Protein 4MJG (pdb70)

Radius of gyration: 24.74 Å; Cα contacts (8 Å, |Δi|>4): 693; chains: 2; bounding box: 40×74×62 Å

Solvent-accessible surface area: 18290 Å² total

CATH classification: 3.30.2030.30

B-factor: mean 80.91, std 21.86, range [44.03, 161.84]

Sequence (348 aa):
AEFVPFPERVSIEEYISRQLPEISSVAVPVAAETGGELTVGLPYVQVCGTGDTQGYRVVGYTTVAPSSFERLEKLVTENKPDWAVAVQVDKQIDRDATRGIQLIDNYGGLVEFKFSEDSIAVRSRSACLPTNKPLDDPGQFVLPSVEEAFPGHVTISDNTNPDLHPVPTLTTGAAEFVPFPERVSIEEYISRQLPEISSVAVPVAAETGGELTVGLPYVQVCGTGDTQGYRVVGYTTVAPSSFERLEKLVTENKPDWAVAVQVDKQIDRDATRGIQLIDNYGGLVEFKFSEDSIAVRSRSACLPTNKPLDDPGQFVLPSVEEAFPGHVTISDNTNPDLHPVPTLTTGA

Secondary structure (DSSP, 8-state):
--PPPGGGSPPHHHHHHHTHHHHHHTTHHHHHHHTS-EE----EEEEE--GGG-EEEEE---EEEE--HHHHHHHHHHT--TTEEEEEE-SS--TTS-EEEEEEETTS-EEEEEE-SSEEEEEEEPPPB--SSPSS-GGGS----HHHHS---EEEE--SSSSSS-EEEE-S--/--PPPGGGSPPHHHHHHHTHHHHHHTTHHHHHHHTS-EE----EEEEE--GGG-EEEEE---EEEE--HHHHHHHHHHT--TTEEEEEE-SS--TTS-EEEEEEETTS-EEEEEE-SSEEEEEEEPPPB--SSPSS-GGGS----HHHHS---EEEE--SSSSSS-EEEE-S--

InterPro domains:
  IPR032326 Protein of unknown function DUF4853 [PF16145] (41-172)

Nearest PDB structures (foldseek):
  4mjg-assembly2_B  TM=1.003E+00  e=2.369E-33  Schaalia dentiphila ATCC 17982
  3c6k-assembly2_D  TM=7.351E-01  e=3.012E+00  Homo sapiens
  5b0u-assembly2_B  TM=2.164E-01  e=1.585E-01  Oplophorus gracilirostris
  7sns-assembly2_B  TM=2.545E-01  e=2.920E-01  Oplophorus gracilirostris
  1bm5-assembly1_A  TM=2.947E-01  e=7.939E-01  Homo sapiens

Foldseek 3Di:
DQADDAVPDDAPQCCLQPVLLVLLQLCVVVQVVVVHWKFWPAKFKDWDDDDPSTAIKIKHIKIKHFAPPVVVCVSCVVVPDPQFPDKDWAPDQDPVQWTWIWGAGSNRWIWIWIHHNGITIIITMGHGHHDPDDGPCRVPHDHDDPCSSHVQDKDWDQDPPNDDDTTIIDDGHD/DQADDAVPDDAPQCCLQPVLLVLLQLCVVVQVVVVHWKFWPAKFKDWDDDDPSTAIKIKHIKIKHFAPPVVVCVSCVVVPDPQFPDWDWAPDQDPVQWTWIWGAGSNRWIWIWIHHNGITMIITMGHGHHDPDDGPCRPPHDHDDPCSSHVQDKDWDQDPPNDDDTTIIDDGHD

Structure (mmCIF, N/CA/C/O backbone):
data_4MJG
#
_entry.id   4MJG
#
_cell.length_a   97.080
_cell.length_b   97.080
_cell.length_c   105.044
_cell.angle_alpha   90.000
_cell.angle_beta   90.000
_cell.angle_gamma   120.000
#
_symmetry.space_group_name_H-M   'P 32 2 1'
#
loop_
_entity.id
_entity.type
_entity.pdbx_description
1 polymer 'hypothetical protein'
2 non-polymer 'SULFATE ION'
3 non-polymer GLYCEROL
4 non-polymer 'CHLORIDE ION'
5 water water
#
loop_
_atom_site.group_PDB
_atom_site.id
_atom_site.type_symbol
_atom_site.label_atom_id
_atom_site.label_alt_id
_atom_site.label_comp_id
_atom_site.label_asym_id
_atom_site.label_entity_id
_atom_site.label_seq_id
_atom_site.pdbx_PDB_ins_code
_atom_site.Cartn_x
_atom_site.Cartn_y
_atom_site.Cartn_z
_atom_site.occupancy
_atom_site.B_iso_or_equiv
_atom_site.auth_seq_id
_atom_site.auth_comp_id
_atom_site.auth_asym_id
_atom_site.auth_atom_id
_atom_site.pdbx_PDB_model_num
ATOM 1 N N . ALA A 1 7 ? -37.500 8.428 18.854 1.00 130.33 34 ALA A N 1
ATOM 2 C CA . ALA A 1 7 ? -37.474 7.061 18.244 1.00 145.27 34 ALA A CA 1
ATOM 3 C C . ALA A 1 7 ? -36.799 6.045 19.170 1.00 152.12 34 ALA A C 1
ATOM 4 O O . ALA A 1 7 ? -37.365 4.986 19.457 1.00 143.41 34 ALA A O 1
ATOM 6 N N . GLU A 1 8 ? -35.590 6.375 19.625 1.00 150.59 35 GLU A N 1
ATOM 7 C CA . GLU A 1 8 ? -34.852 5.550 20.590 1.00 137.33 35 GLU A CA 1
ATOM 8 C C . GLU A 1 8 ? -34.833 6.206 21.981 1.00 121.99 35 GLU A C 1
ATOM 9 O O . GLU A 1 8 ? -33.807 6.208 22.671 1.00 121.85 35 GLU A O 1
ATOM 15 N N . PHE A 1 9 ? -35.976 6.759 22.387 1.00 99.22 36 PHE A N 1
ATOM 16 C CA . PHE A 1 9 ? -36.135 7.278 23.742 1.00 89.37 36 PHE A CA 1
ATOM 17 C C . PHE A 1 9 ? -36.284 6.114 24.711 1.00 83.43 36 PHE A C 1
ATOM 18 O O . PHE A 1 9 ? -36.914 5.109 24.380 1.00 76.66 36 PHE A O 1
ATOM 26 N N . VAL A 1 10 ? -35.715 6.268 25.909 1.00 78.62 37 VAL A N 1
ATOM 27 C CA . VAL A 1 10 ? -35.851 5.279 26.982 1.00 72.69 37 VAL A CA 1
ATOM 28 C C . VAL A 1 10 ? -37.340 5.049 27.258 1.00 73.56 37 VAL A C 1
ATOM 29 O O . VAL A 1 10 ? -38.071 6.002 27.531 1.00 71.36 37 VAL A O 1
ATOM 33 N N . PRO A 1 11 ? -37.799 3.788 27.175 1.00 75.46 38 PRO A N 1
ATOM 34 C CA . PRO A 1 11 ? -39.229 3.533 27.353 1.00 75.93 38 PRO A CA 1
ATOM 35 C C . PRO A 1 11 ? -39.709 3.796 28.781 1.00 76.56 38 PRO A C 1
ATOM 36 O O . PRO A 1 11 ? -38.917 3.752 29.726 1.00 73.50 38 PRO A O 1
ATOM 40 N N . PHE A 1 12 ? -41.010 4.048 28.910 1.00 73.43 39 PHE A N 1
ATOM 41 C CA . PHE A 1 12 ? -41.630 4.512 30.153 1.00 67.13 39 PHE A CA 1
ATOM 42 C C . PHE A 1 12 ? -41.272 3.699 31.405 1.00 66.86 39 PHE A C 1
ATOM 43 O O . PHE A 1 12 ? -40.860 4.276 32.411 1.00 66.42 39 PHE A O 1
ATOM 51 N N . PRO A 1 13 ? -41.419 2.365 31.352 1.00 69.03 40 PRO A N 1
ATOM 52 C CA . PRO A 1 13 ? -41.172 1.571 32.563 1.00 72.41 40 PRO A CA 1
ATOM 53 C C . PRO A 1 13 ? -39.747 1.689 33.107 1.00 74.14 40 PRO A C 1
ATOM 54 O O . PRO A 1 13 ? -39.549 1.610 34.316 1.00 77.65 40 PRO A O 1
ATOM 58 N N . GLU A 1 14 ? -38.775 1.877 32.218 1.00 75.94 41 GLU A N 1
ATOM 59 C CA . GLU A 1 14 ? -37.363 1.893 32.597 1.00 76.00 41 GLU A CA 1
ATOM 60 C C . GLU A 1 14 ? -36.868 3.270 33.040 1.00 71.82 41 GLU A C 1
ATOM 61 O O . GLU A 1 14 ? -35.709 3.416 33.421 1.00 70.96 41 GLU A O 1
ATOM 67 N N . ARG A 1 15 ? -37.736 4.277 32.984 1.00 71.13 42 ARG A N 1
ATOM 68 C CA . ARG A 1 15 ? -37.381 5.621 33.439 1.00 71.38 42 ARG A CA 1
ATOM 69 C C . ARG A 1 15 ? -37.381 5.687 34.964 1.00 69.97 42 ARG A C 1
ATOM 70 O O . ARG A 1 15 ? -38.092 4.934 35.618 1.00 77.71 42 ARG A O 1
ATOM 78 N N . VAL A 1 16 ? -36.589 6.595 35.527 1.00 67.71 43 VAL A N 1
ATOM 79 C CA . VAL A 1 16 ? -36.595 6.815 36.976 1.00 65.95 43 VAL A CA 1
ATOM 80 C C . VAL A 1 16 ? -37.953 7.351 37.413 1.00 65.05 43 VAL A C 1
ATOM 81 O O . VAL A 1 16 ? -38.707 7.888 36.600 1.00 65.54 43 VAL A O 1
ATOM 85 N N . SER A 1 17 ? -38.257 7.214 38.698 1.00 63.80 44 SER A N 1
ATOM 86 C CA . SER A 1 17 ? -39.542 7.658 39.226 1.00 58.23 44 SER A CA 1
ATOM 87 C C . SER A 1 17 ? -39.609 9.179 39.264 1.00 55.57 44 SER A C 1
ATOM 88 O O . SER A 1 17 ? -38.583 9.858 39.332 1.00 58.40 44 SER A O 1
ATOM 91 N N . ILE A 1 18 ? -40.830 9.700 39.221 1.00 53.81 45 ILE A N 1
ATOM 92 C CA . ILE A 1 18 ? -41.077 11.137 39.337 1.00 55.64 45 ILE A CA 1
ATOM 93 C C . ILE A 1 18 ? -40.320 11.763 40.512 1.00 57.49 45 ILE A C 1
ATOM 94 O O . ILE A 1 18 ? -39.745 12.843 40.378 1.00 64.68 45 ILE A O 1
ATOM 99 N N . GLU A 1 19 ? -40.304 11.069 41.647 1.00 61.58 46 GLU A N 1
ATOM 100 C CA . GLU A 1 19 ? -39.650 11.573 42.853 1.00 64.70 46 GLU A CA 1
ATOM 101 C C . GLU A 1 19 ? -38.131 11.612 42.702 1.00 64.56 46 GLU A C 1
ATOM 102 O O . GLU A 1 19 ? -37.483 12.547 43.176 1.00 64.75 46 GLU A O 1
ATOM 108 N N . GLU A 1 20 ? -37.573 10.594 42.048 1.00 63.93 47 GLU A N 1
ATOM 109 C CA . GLU A 1 20 ? -36.138 10.541 41.769 1.00 67.84 47 GLU A CA 1
ATOM 110 C C . GLU A 1 20 ? -35.748 11.651 40.806 1.00 64.93 47 GLU A C 1
ATOM 111 O O . GLU A 1 20 ? -34.671 12.244 40.930 1.00 72.42 47 GLU A O 1
ATOM 117 N N . TYR A 1 21 ? -36.630 11.925 39.849 1.00 59.16 48 TYR A N 1
ATOM 118 C CA . TYR A 1 21 ? -36.384 12.948 38.840 1.00 64.50 48 TYR A CA 1
ATOM 119 C C . TYR A 1 21 ? -36.402 14.339 39.461 1.00 61.24 48 TYR A C 1
ATOM 120 O O . TYR A 1 21 ? -35.516 15.163 39.202 1.00 71.08 48 TYR A O 1
ATOM 129 N N . ILE A 1 22 ? -37.414 14.589 40.284 1.00 55.33 49 ILE A N 1
ATOM 130 C CA . ILE A 1 22 ? -37.516 15.847 41.019 1.00 58.46 49 ILE A CA 1
ATOM 131 C C . ILE A 1 22 ? -36.277 16.064 41.890 1.00 60.34 49 ILE A C 1
ATOM 132 O O . ILE A 1 22 ? -35.701 17.159 41.920 1.00 61.29 49 ILE A O 1
ATOM 137 N N . SER A 1 23 ? -35.867 15.004 42.577 1.00 59.90 50 SER A N 1
ATOM 138 C CA . SER A 1 23 ? -34.728 15.058 43.486 1.00 63.43 50 SER A CA 1
ATOM 139 C C . SER A 1 23 ? -33.380 15.281 42.783 1.00 66.47 50 SER A C 1
ATOM 140 O O . SER A 1 23 ? -32.567 16.085 43.248 1.00 62.24 50 SER A O 1
ATOM 143 N N . ARG A 1 24 ? -33.157 14.595 41.661 1.00 67.63 51 ARG A N 1
ATOM 144 C CA . ARG A 1 24 ? -31.813 14.500 41.068 1.00 68.48 51 ARG A CA 1
ATOM 145 C C . ARG A 1 24 ? -31.616 15.099 39.670 1.00 71.15 51 ARG A C 1
ATOM 146 O O . ARG A 1 24 ? -30.521 15.572 39.355 1.00 76.46 51 ARG A O 1
ATOM 154 N N . GLN A 1 25 ? -32.649 15.084 38.837 1.00 67.99 52 GLN A N 1
ATOM 155 C CA . GLN A 1 25 ? -32.528 15.628 37.484 1.00 69.17 52 GLN A CA 1
ATOM 156 C C . GLN A 1 25 ? -32.905 17.101 37.430 1.00 68.38 52 GLN A C 1
ATOM 157 O O . GLN A 1 25 ? -32.236 17.893 36.760 1.00 68.48 52 GLN A O 1
ATOM 163 N N . LEU A 1 26 ? -33.970 17.467 38.137 1.00 65.80 53 LEU A N 1
ATOM 164 C CA . LEU A 1 26 ? -34.532 18.816 38.036 1.00 60.05 53 LEU A CA 1
ATOM 165 C C . LEU A 1 26 ? -33.498 19.921 38.301 1.00 59.14 53 LEU A C 1
ATOM 166 O O . LEU A 1 26 ? -33.443 20.902 37.556 1.00 66.32 53 LEU A O 1
ATOM 171 N N . PRO A 1 27 ? -32.660 19.760 39.338 1.00 58.37 54 PRO A N 1
ATOM 172 C CA . PRO A 1 27 ? -31.628 20.777 39.569 1.00 62.81 54 PRO A CA 1
ATOM 173 C C . PRO A 1 27 ? -30.573 20.870 38.451 1.00 68.42 54 PRO A C 1
ATOM 174 O O . PRO A 1 27 ? -30.082 21.967 38.153 1.00 75.62 54 PRO A O 1
ATOM 178 N N . GLU A 1 28 ? -30.241 19.737 37.836 1.00 68.48 55 GLU A N 1
ATOM 179 C CA . GLU A 1 28 ? -29.349 19.724 36.668 1.00 74.82 55 GLU A CA 1
ATOM 180 C C . GLU A 1 28 ? -29.974 20.467 35.488 1.00 74.84 55 GLU A C 1
ATOM 181 O O . GLU A 1 28 ? -29.344 21.335 34.878 1.00 70.11 55 GLU A O 1
ATOM 187 N N . ILE A 1 29 ? -31.219 20.110 35.182 1.00 73.24 56 ILE A N 1
ATOM 188 C CA . ILE A 1 29 ? -32.002 20.754 34.130 1.00 69.12 56 ILE A CA 1
ATOM 189 C C . ILE A 1 29 ? -32.066 22.269 34.307 1.00 75.70 56 ILE A C 1
ATOM 190 O O . ILE A 1 29 ? -31.861 23.025 33.355 1.00 81.29 56 ILE A O 1
ATOM 195 N N . SER A 1 30 ? -32.362 22.706 35.526 1.00 80.21 57 SER A N 1
ATOM 196 C CA . SER A 1 30 ? -32.489 24.131 35.830 1.00 80.37 57 SER A CA 1
ATOM 197 C C . SER A 1 30 ? -31.181 24.906 35.587 1.00 78.68 57 SER A C 1
ATOM 198 O O . SER A 1 30 ? -31.208 26.098 35.274 1.00 86.51 57 SER A O 1
ATOM 201 N N . SER A 1 31 ? -30.045 24.224 35.714 1.00 73.96 58 SER A N 1
ATOM 202 C CA . SER A 1 31 ? -28.734 24.861 35.542 1.00 83.38 58 SER A CA 1
ATOM 203 C C . SER A 1 31 ? -28.500 25.471 34.149 1.00 90.02 58 SER A C 1
ATOM 204 O O . SER A 1 31 ? -27.736 26.431 34.015 1.00 104.06 58 SER A O 1
ATOM 207 N N . VAL A 1 32 ? -29.154 24.931 33.121 1.00 84.61 59 VAL A N 1
ATOM 208 C CA . VAL A 1 32 ? -28.897 25.376 31.737 1.00 81.83 59 VAL A CA 1
ATOM 209 C C . VAL A 1 32 ? -29.396 26.793 31.428 1.00 71.62 59 VAL A C 1
ATOM 210 O O . VAL A 1 32 ? -29.031 27.369 30.400 1.00 69.12 59 VAL A O 1
ATOM 214 N N . ALA A 1 33 ? -30.239 27.342 32.299 1.00 64.30 60 ALA A N 1
ATOM 215 C CA . ALA A 1 33 ? -30.662 28.737 32.181 1.00 62.24 60 ALA A CA 1
ATOM 216 C C . ALA A 1 33 ? -29.525 29.693 32.515 1.00 62.48 60 ALA A C 1
ATOM 217 O O . ALA A 1 33 ? -29.442 30.784 31.949 1.00 64.31 60 ALA A O 1
ATOM 219 N N . VAL A 1 34 ? -28.649 29.274 33.425 1.00 62.71 61 VAL A N 1
ATOM 220 C CA . VAL A 1 34 ? -27.619 30.160 33.976 1.00 68.75 61 VAL A CA 1
ATOM 221 C C . VAL A 1 34 ? -26.750 30.826 32.898 1.00 75.10 61 VAL A C 1
ATOM 222 O O . VAL A 1 34 ? -26.601 32.049 32.910 1.00 82.04 61 VAL A O 1
ATOM 226 N N . PRO A 1 35 ? -26.187 30.039 31.960 1.00 73.09 62 PRO A N 1
ATOM 227 C CA . PRO A 1 35 ? -25.404 30.670 30.895 1.00 73.57 62 PRO A CA 1
ATOM 228 C C . PRO A 1 35 ? -26.147 31.782 30.142 1.00 76.82 62 PRO A C 1
ATOM 229 O O . PRO A 1 35 ? -25.524 32.759 29.718 1.00 84.27 62 PRO A O 1
ATOM 233 N N . VAL A 1 36 ? -27.461 31.636 29.983 1.00 72.07 63 VAL A N 1
ATOM 234 C CA . VAL A 1 36 ? -28.268 32.632 29.269 1.00 71.45 63 VAL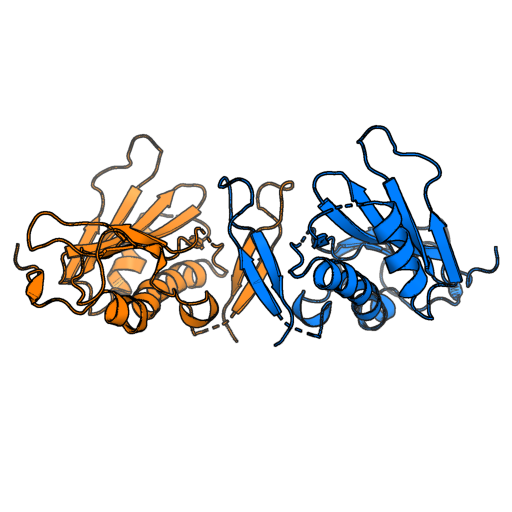 A CA 1
ATOM 235 C C . VAL A 1 36 ? -28.267 33.970 30.013 1.00 73.60 63 VAL A C 1
ATOM 236 O O . VAL A 1 36 ? -28.205 35.033 29.394 1.00 78.06 63 VAL A O 1
ATOM 240 N N . ALA A 1 37 ? -28.341 33.913 31.340 1.00 76.64 64 ALA A N 1
ATOM 241 C CA . ALA A 1 37 ? -28.237 35.115 32.169 1.00 81.08 64 ALA A CA 1
ATOM 242 C C . ALA A 1 37 ? -26.792 35.607 32.243 1.00 81.66 64 ALA A C 1
ATOM 243 O O . ALA A 1 37 ? -26.542 36.814 32.274 1.00 80.60 64 ALA A O 1
ATOM 245 N N . ALA A 1 38 ? -25.847 34.668 32.275 1.00 76.20 65 ALA A N 1
ATOM 246 C CA . ALA A 1 38 ? -24.424 35.007 32.318 1.00 82.65 65 ALA A CA 1
ATOM 247 C C . ALA A 1 38 ? -23.976 35.719 31.039 1.00 86.09 65 ALA A C 1
ATOM 248 O O . ALA A 1 38 ? -23.277 36.730 31.102 1.00 79.97 65 ALA A O 1
ATOM 250 N N . GLU A 1 39 ? -24.402 35.195 29.890 1.00 94.59 66 GLU A N 1
ATOM 251 C CA . GLU A 1 39 ? -24.061 35.764 28.581 1.00 100.02 66 GLU A CA 1
ATOM 252 C C . GLU A 1 39 ? -24.653 37.160 28.401 1.00 98.27 66 GLU A C 1
ATOM 253 O O . GLU A 1 39 ? -24.066 38.006 27.722 1.00 102.44 66 GLU A O 1
ATOM 259 N N . THR A 1 40 ? -25.817 37.390 29.000 1.00 96.36 67 THR A N 1
ATOM 260 C CA . THR A 1 40 ? -26.406 38.722 29.041 1.00 100.08 67 THR A CA 1
ATOM 261 C C . THR A 1 40 ? -25.528 39.677 29.829 1.00 107.99 67 THR A C 1
ATOM 262 O O . THR A 1 40 ? -25.373 40.842 29.457 1.00 126.35 67 THR A O 1
ATOM 266 N N . GLY A 1 41 ? -24.965 39.168 30.920 1.00 108.83 68 GLY A N 1
ATOM 267 C CA . GLY A 1 41 ? -24.260 39.986 31.892 1.00 110.10 68 GLY A CA 1
ATOM 268 C C . GLY A 1 41 ? -25.262 40.417 32.939 1.00 110.70 68 GLY A C 1
ATOM 269 O O . GLY A 1 41 ? -25.458 41.609 33.171 1.00 122.91 68 GLY A O 1
ATOM 270 N N . GLY A 1 42 ? -25.914 39.442 33.562 1.00 107.77 69 GLY A N 1
ATOM 271 C CA . GLY A 1 42 ? -26.944 39.746 34.538 1.00 105.60 69 GLY A CA 1
ATOM 272 C C . GLY A 1 42 ? -27.594 38.541 35.188 1.00 99.86 69 GLY A C 1
ATOM 273 O O . GLY A 1 42 ? -26.918 37.592 35.594 1.00 88.54 69 GLY A O 1
ATOM 274 N N . GLU A 1 43 ? -28.922 38.575 35.245 1.00 90.95 70 GLU A N 1
ATOM 275 C CA . GLU A 1 43 ? -29.680 37.774 36.193 1.00 81.86 70 GLU A CA 1
ATOM 276 C C . GLU A 1 43 ? -30.946 37.216 35.578 1.00 71.79 70 GLU A C 1
ATOM 277 O O . GLU A 1 43 ? -31.435 37.722 34.566 1.00 79.78 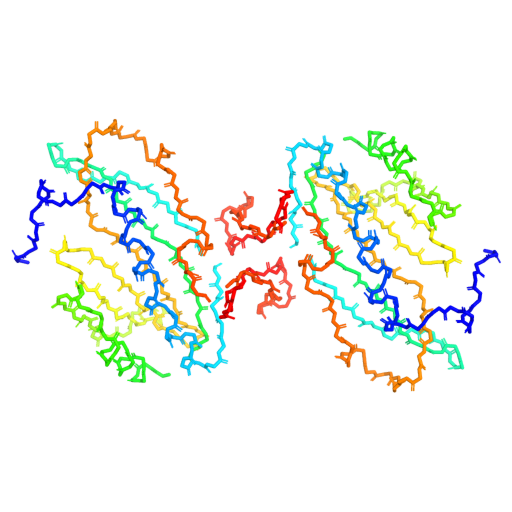70 GLU A O 1
ATOM 283 N N . LEU A 1 44 ? -31.475 36.172 36.205 1.00 65.87 71 LEU A N 1
ATOM 284 C CA . LEU A 1 44 ? -32.757 35.590 35.813 1.00 62.96 71 LEU A CA 1
ATOM 285 C C . LEU A 1 44 ? -33.879 36.102 36.711 1.00 62.45 71 LEU A C 1
ATOM 286 O O . LEU A 1 44 ? -33.690 36.273 37.912 1.00 75.93 71 LEU A O 1
ATOM 291 N N . THR A 1 45 ? -35.042 36.337 36.118 1.00 59.45 72 THR A N 1
ATOM 292 C CA . THR A 1 45 ? -36.267 36.636 36.858 1.00 59.87 72 THR A CA 1
ATOM 293 C C . THR A 1 45 ? -37.101 35.360 36.912 1.00 59.39 72 THR A C 1
ATOM 294 O O . THR A 1 45 ? -37.226 34.664 35.907 1.00 62.09 72 THR A O 1
ATOM 298 N N . VAL A 1 46 ? -37.669 35.041 38.070 1.00 58.81 73 VAL A N 1
ATOM 299 C CA . VAL A 1 46 ? -38.472 33.820 38.200 1.00 57.03 73 VAL A CA 1
ATOM 300 C C . VAL A 1 46 ? -39.913 34.118 37.790 1.00 61.62 73 VAL A C 1
ATOM 301 O O . VAL A 1 46 ? -40.666 34.761 38.530 1.00 64.45 73 VAL A O 1
ATOM 313 N N . GLY A 1 48 ? -42.252 31.735 36.724 1.00 53.66 75 GLY A N 1
ATOM 314 C CA . GLY A 1 48 ? -43.198 30.704 37.119 1.00 49.11 75 GLY A CA 1
ATOM 315 C C . GLY A 1 48 ? -42.572 29.700 38.064 1.00 56.87 75 GLY A C 1
ATOM 316 O O . GLY A 1 48 ? -41.352 29.478 38.051 1.00 57.11 75 GLY A O 1
ATOM 317 N N . LEU A 1 49 ? -43.419 29.094 38.889 1.00 56.03 76 LEU A N 1
ATOM 318 C CA . LEU A 1 49 ? -42.987 28.075 39.827 1.00 53.79 76 LEU A CA 1
ATOM 319 C C . LEU A 1 49 ? -43.256 26.701 39.233 1.00 51.83 76 LEU A C 1
ATOM 320 O O . LEU A 1 49 ? -44.162 26.550 38.414 1.00 50.59 76 LEU A O 1
ATOM 325 N N . PRO A 1 50 ? -42.478 25.689 39.653 1.00 50.16 77 PRO A N 1
ATOM 326 C CA . PRO A 1 50 ? -42.647 24.353 39.108 1.00 47.63 77 PRO A CA 1
ATOM 327 C C . PRO A 1 50 ? -43.896 23.688 39.652 1.00 52.15 77 PRO A C 1
ATOM 328 O O . PRO A 1 50 ? -44.383 24.047 40.728 1.00 52.60 77 PRO A O 1
ATOM 332 N N . TYR A 1 51 ? -44.398 22.715 38.907 1.00 51.94 78 TYR A N 1
ATOM 333 C CA . TYR A 1 51 ? -45.575 21.975 39.310 1.00 51.32 78 TYR A CA 1
ATOM 334 C C . TYR A 1 51 ? -45.581 20.621 38.618 1.00 48.09 78 TYR A C 1
ATOM 335 O O . TYR A 1 51 ? -44.878 20.408 37.627 1.00 51.00 78 TYR A O 1
ATOM 344 N N . VAL A 1 52 ? -46.371 19.707 39.161 1.00 49.08 79 VAL A N 1
ATOM 345 C CA . VAL A 1 52 ? -46.496 18.361 38.619 1.00 49.73 79 VAL A CA 1
ATOM 346 C C . VAL A 1 52 ? -47.881 18.230 38.008 1.00 53.09 79 VAL A C 1
ATOM 347 O O . VAL A 1 52 ? -48.833 18.853 38.485 1.00 57.53 79 VAL A O 1
ATOM 351 N N . GLN A 1 53 ? -47.997 17.437 36.947 1.00 54.17 80 GLN A N 1
ATOM 352 C CA . GLN A 1 53 ? -49.308 17.128 36.382 1.00 62.13 80 GLN A CA 1
ATOM 353 C C . GLN A 1 53 ? -49.373 15.690 35.889 1.00 60.17 80 GLN A C 1
ATOM 354 O O . GLN A 1 53 ? -48.351 15.077 35.595 1.00 63.34 80 GLN A O 1
ATOM 360 N N . VAL A 1 54 ? -50.592 15.169 35.807 1.00 64.09 81 VAL A N 1
ATOM 361 C CA . VAL A 1 54 ? -50.839 13.797 35.377 1.00 59.05 81 VAL A CA 1
ATOM 362 C C . VAL A 1 54 ? -50.460 13.662 33.907 1.00 53.69 81 VAL A C 1
ATOM 363 O O . VAL A 1 54 ? -50.490 14.639 33.161 1.00 53.39 81 VAL A O 1
ATOM 367 N N . CYS A 1 55 ? -50.078 12.455 33.504 1.00 53.48 82 CYS A N 1
ATOM 368 C CA . CYS A 1 55 ? -49.800 12.155 32.098 1.00 58.23 82 CYS A CA 1
ATOM 369 C C . CYS A 1 55 ? -49.963 10.668 31.823 1.00 55.26 82 CYS A C 1
ATOM 370 O O . CYS A 1 55 ? -50.198 9.874 32.738 1.00 44.61 82 CYS A O 1
ATOM 373 N N . GLY A 1 56 ? -49.843 10.307 30.550 1.00 53.72 83 GLY A N 1
ATOM 374 C CA . GLY A 1 56 ? -49.917 8.921 30.134 1.00 58.42 83 GLY A CA 1
ATOM 375 C C . GLY A 1 56 ? -51.336 8.403 30.148 1.00 61.94 83 GLY A C 1
ATOM 376 O O . GLY A 1 56 ? -52.261 9.074 30.617 1.00 59.00 83 GLY A O 1
ATOM 377 N N . THR A 1 57 ? -51.497 7.191 29.633 1.00 65.08 84 THR A N 1
ATOM 378 C CA . THR A 1 57 ? -52.802 6.557 29.536 1.00 65.22 84 THR A CA 1
ATOM 379 C C . THR A 1 57 ? -52.653 5.058 29.793 1.00 65.42 84 THR A C 1
ATOM 380 O O . THR A 1 57 ? -51.639 4.464 29.431 1.00 65.21 84 THR A O 1
ATOM 384 N N . GLY A 1 58 ? -53.655 4.459 30.431 1.00 70.88 85 GLY A N 1
ATOM 385 C CA . GLY A 1 58 ? -53.640 3.026 30.718 1.00 79.50 85 GLY A CA 1
ATOM 386 C C . GLY A 1 58 ? -52.580 2.660 31.741 1.00 85.35 85 GLY A C 1
ATOM 387 O O . GLY A 1 58 ? -52.469 3.303 32.788 1.00 89.23 85 GLY A O 1
ATOM 388 N N . ASP A 1 59 ? -51.797 1.627 31.438 1.00 86.63 86 ASP A N 1
ATOM 389 C CA . ASP A 1 59 ? -50.731 1.177 32.338 1.00 86.41 86 ASP A CA 1
ATOM 390 C C . ASP A 1 59 ? -49.439 1.997 32.199 1.00 81.96 86 ASP A C 1
ATOM 391 O O . ASP A 1 59 ? -48.467 1.739 32.908 1.00 87.02 86 ASP A O 1
ATOM 396 N N . THR A 1 60 ? -49.424 2.968 31.286 1.00 73.73 87 THR A N 1
ATOM 397 C CA . THR A 1 60 ? -48.315 3.920 31.185 1.00 72.65 87 THR A CA 1
ATOM 398 C C . THR A 1 60 ? -48.676 5.273 31.817 1.00 66.75 87 THR A C 1
ATOM 399 O O . THR A 1 60 ? -48.049 6.290 31.510 1.00 63.79 87 THR A O 1
ATOM 403 N N . GLN A 1 61 ? -49.682 5.281 32.693 1.00 62.89 88 GLN A N 1
ATOM 404 C CA . GLN A 1 61 ? -50.049 6.487 33.437 1.00 61.50 88 GLN A CA 1
ATOM 405 C C . GLN A 1 61 ? -48.964 6.831 34.436 1.00 60.64 88 GLN A C 1
ATOM 406 O O . GLN A 1 61 ? -48.348 5.940 35.027 1.00 61.89 88 GLN A O 1
ATOM 412 N N . GLY A 1 62 ? -48.748 8.126 34.642 1.00 57.38 89 GLY A N 1
ATOM 413 C CA . GLY A 1 62 ? -47.749 8.580 35.590 1.00 55.43 89 GLY A CA 1
ATOM 414 C C . GLY A 1 62 ? -47.820 10.069 35.847 1.00 56.86 89 GLY A C 1
ATOM 415 O O . GLY A 1 62 ? -48.905 10.651 35.900 1.00 64.12 89 GLY A O 1
ATOM 416 N N . TYR A 1 63 ? -46.654 10.678 36.026 1.00 53.08 90 TYR A N 1
ATOM 417 C CA . TYR A 1 63 ? -46.560 12.083 36.365 1.00 53.25 90 TYR A CA 1
ATOM 418 C C . TYR A 1 63 ? -45.453 12.768 35.577 1.00 56.27 90 TYR A C 1
ATOM 419 O O . TYR A 1 63 ? -44.425 12.164 35.256 1.00 58.33 90 TYR A O 1
ATOM 428 N N . ARG A 1 64 ? -45.684 14.044 35.295 1.00 52.22 91 ARG A N 1
ATOM 429 C CA . ARG A 1 64 ? -44.785 14.873 34.522 1.00 54.84 91 ARG A CA 1
ATOM 430 C C . ARG A 1 64 ? -44.415 16.067 35.386 1.00 51.87 91 ARG A C 1
ATOM 431 O O . ARG A 1 64 ? -45.235 16.536 36.168 1.00 48.13 91 ARG A O 1
ATOM 439 N N . VAL A 1 65 ? -43.198 16.573 35.241 1.00 51.89 92 VAL A N 1
ATOM 440 C CA . VAL A 1 65 ? -42.787 17.750 36.007 1.00 54.06 92 VAL A CA 1
ATOM 441 C C . VAL A 1 65 ? -42.391 18.918 35.096 1.00 57.35 92 VAL A C 1
ATOM 442 O O . VAL A 1 65 ? -41.440 18.833 34.306 1.00 50.21 92 VAL A O 1
ATOM 446 N N . VAL A 1 66 ? -43.165 19.997 35.206 1.00 54.90 93 VAL A N 1
ATOM 447 C CA . VAL A 1 66 ? -42.831 21.275 34.600 1.00 49.29 93 VAL A CA 1
ATOM 448 C C . VAL A 1 66 ? -41.974 22.019 35.615 1.00 49.30 93 VAL A C 1
ATOM 449 O O . VAL A 1 66 ? -42.385 22.194 36.763 1.00 57.03 93 VAL A O 1
ATOM 453 N N . GLY A 1 67 ? -40.791 22.455 35.203 1.00 46.14 94 GLY A N 1
ATOM 454 C CA . GLY A 1 67 ? -39.855 23.107 36.123 1.00 47.53 94 GLY A CA 1
ATOM 455 C C . GLY A 1 67 ? -40.109 24.592 36.284 1.00 48.93 94 GLY A C 1
ATOM 456 O O . GLY A 1 67 ? -41.137 25.115 35.843 1.00 47.22 94 GLY A O 1
ATOM 457 N N . TYR A 1 68 ? -39.165 25.274 36.928 1.00 50.10 95 TYR A N 1
ATOM 458 C CA . TYR A 1 68 ? -39.218 26.728 37.045 1.00 45.53 95 TYR A CA 1
ATOM 459 C C . TYR A 1 68 ? -39.186 27.335 35.666 1.00 47.84 95 TYR A C 1
ATOM 460 O O . TYR A 1 68 ? -38.593 26.773 34.743 1.00 59.73 95 TYR A O 1
ATOM 469 N N . THR A 1 69 ? -39.851 28.473 35.520 1.00 51.10 96 THR A N 1
ATOM 470 C CA . THR A 1 69 ? -39.746 29.260 34.309 1.00 49.73 96 THR A CA 1
ATOM 471 C C . THR A 1 69 ? -38.967 30.510 34.680 1.00 48.35 96 THR A C 1
ATOM 472 O O . THR A 1 69 ? -39.388 31.250 35.560 1.00 44.07 96 THR A O 1
ATOM 476 N N . THR A 1 70 ? -37.809 30.709 34.053 1.00 51.04 97 THR A N 1
ATOM 477 C CA . THR A 1 70 ? -36.985 31.885 34.326 1.00 53.52 97 THR A CA 1
ATOM 478 C C . THR A 1 70 ? -36.793 32.712 33.074 1.00 56.69 97 THR A C 1
ATOM 479 O O . THR A 1 70 ? -36.822 32.187 31.962 1.00 65.00 97 THR A O 1
ATOM 483 N N . VAL A 1 71 ? -36.587 34.012 33.271 1.00 60.64 98 VAL A N 1
ATOM 484 C CA . VAL A 1 71 ? -36.528 34.968 32.176 1.00 58.72 98 VAL A CA 1
ATOM 485 C C . VAL A 1 71 ? -35.253 35.799 32.252 1.00 61.65 98 VAL A C 1
ATOM 486 O O . VAL A 1 71 ? -34.971 36.419 33.275 1.00 72.22 98 VAL A O 1
ATOM 490 N N . ALA A 1 72 ? -34.495 35.802 31.158 1.00 61.30 99 ALA A N 1
ATOM 491 C CA . ALA A 1 72 ? -33.299 36.619 31.033 1.00 62.25 99 ALA A CA 1
ATOM 492 C C . ALA A 1 72 ? -33.573 37.729 30.033 1.00 62.89 99 ALA A C 1
ATOM 493 O O . ALA A 1 72 ? -34.524 37.639 29.266 1.00 69.12 99 ALA A O 1
ATOM 495 N N . PRO A 1 73 ? -32.741 38.781 30.028 1.00 71.88 100 PRO A N 1
ATOM 496 C CA . PRO A 1 73 ? -32.916 39.808 28.995 1.00 77.30 100 PRO A CA 1
ATOM 497 C C . PRO A 1 73 ? -32.632 39.264 27.592 1.00 76.82 100 PRO A C 1
ATOM 498 O O . PRO A 1 73 ? -32.006 38.206 27.453 1.00 70.76 100 PRO A O 1
ATOM 502 N N . SER A 1 74 ? -33.087 39.983 26.568 1.00 77.29 101 SER A N 1
ATOM 503 C CA . SER A 1 74 ? -33.088 39.452 25.203 1.00 77.94 101 SER A CA 1
ATOM 504 C C . SER A 1 74 ? -31.705 39.436 24.560 1.00 75.73 101 SER A C 1
ATOM 505 O O . SER A 1 74 ? -30.800 40.163 24.974 1.00 72.71 101 SER A O 1
ATOM 516 N N . SER A 1 76 ? -30.100 38.394 20.296 1.00 82.26 103 SER A N 1
ATOM 517 C CA . SER A 1 76 ? -30.503 38.011 18.943 1.00 84.78 103 SER A CA 1
ATOM 518 C C . SER A 1 76 ? -30.653 36.491 18.867 1.00 83.13 103 SER A C 1
ATOM 519 O O . SER A 1 76 ? -29.881 35.756 19.486 1.00 86.71 103 SER A O 1
ATOM 522 N N . PHE A 1 77 ? -31.650 36.026 18.119 1.00 76.47 104 PHE A N 1
ATOM 523 C CA . PHE A 1 77 ? -31.919 34.595 18.016 1.00 72.89 104 PHE A CA 1
ATOM 524 C C . PHE A 1 77 ? -30.697 33.817 17.529 1.00 72.83 104 PHE A C 1
ATOM 525 O O . PHE A 1 77 ? -30.392 32.744 18.039 1.00 73.16 104 PHE A O 1
ATOM 533 N N . GLU A 1 78 ? -30.004 34.372 16.542 1.00 77.20 105 GLU A N 1
ATOM 534 C CA . GLU A 1 78 ? -28.768 33.792 16.022 1.00 81.91 105 GLU A CA 1
ATOM 535 C C . GLU A 1 78 ? -27.721 33.555 17.126 1.00 80.54 105 GLU A C 1
ATOM 536 O O . GLU A 1 78 ? -27.040 32.520 17.142 1.00 86.91 105 GLU A O 1
ATOM 542 N N . ARG A 1 79 ? -27.615 34.508 18.052 1.00 79.58 106 ARG A N 1
ATOM 543 C CA . ARG A 1 79 ? -26.660 34.435 19.167 1.00 79.37 106 ARG A CA 1
ATOM 544 C C . ARG A 1 79 ? -27.102 33.427 20.234 1.00 76.15 106 ARG A C 1
ATOM 545 O O . ARG A 1 79 ? -26.264 32.840 20.926 1.00 77.34 106 ARG A O 1
ATOM 547 N N . LEU A 1 80 ? -28.415 33.250 20.375 1.00 68.30 107 LEU A N 1
ATOM 548 C CA . LEU A 1 80 ? -28.982 32.285 21.319 1.00 67.54 107 LEU A CA 1
ATOM 549 C C . LEU A 1 80 ? -28.747 30.857 20.847 1.00 74.38 107 LEU A C 1
ATOM 550 O O . LEU A 1 80 ? -28.362 29.994 21.641 1.00 79.30 107 LEU A O 1
ATOM 555 N N . GLU A 1 81 ? -28.991 30.615 19.559 1.00 79.55 108 GLU A N 1
ATOM 556 C CA . GLU A 1 81 ? -28.758 29.301 18.955 1.00 80.21 108 GLU A CA 1
ATOM 557 C C . GLU A 1 81 ? -27.291 28.910 19.068 1.00 82.00 108 GLU A C 1
ATOM 558 O O . GLU A 1 81 ? -26.968 27.765 19.386 1.00 82.54 108 GLU A O 1
ATOM 564 N N . LYS A 1 82 ? -26.410 29.872 18.813 1.00 84.64 109 LYS A N 1
ATOM 565 C CA . LYS A 1 82 ? -24.978 29.693 19.030 1.00 95.79 109 LYS A CA 1
ATOM 566 C C . LYS A 1 82 ? -24.712 29.255 20.474 1.00 93.98 109 LYS A C 1
ATOM 567 O O . LYS A 1 82 ? -24.028 28.256 20.713 1.00 87.95 109 LYS A O 1
ATOM 573 N N . LEU A 1 83 ? -25.266 30.006 21.425 1.00 87.31 110 LEU A N 1
ATOM 574 C CA . LEU A 1 83 ? -25.059 29.742 22.846 1.00 88.40 110 LEU A CA 1
ATOM 575 C C . LEU A 1 83 ? -25.582 28.371 23.244 1.00 87.13 110 LEU A C 1
ATOM 576 O O . LEU A 1 83 ? -24.856 27.578 23.838 1.00 93.83 110 LEU A O 1
ATOM 581 N N . VAL A 1 84 ? -26.841 28.098 22.918 1.00 81.40 111 VAL A N 1
ATOM 582 C CA . VAL A 1 84 ? -27.480 26.846 23.320 1.00 75.46 111 VAL A CA 1
ATOM 583 C C . VAL A 1 84 ? -26.730 25.643 22.753 1.00 80.22 111 VAL A C 1
ATOM 584 O O . VAL A 1 84 ? -26.537 24.645 23.451 1.00 79.58 111 VAL A O 1
ATOM 588 N N . THR A 1 85 ? -26.300 25.750 21.498 1.00 84.99 112 THR A N 1
ATOM 589 C CA . THR A 1 85 ? -25.597 24.658 20.827 1.00 94.75 112 THR A CA 1
ATOM 590 C C . THR A 1 85 ? -24.197 24.452 21.412 1.00 98.22 112 THR A C 1
ATOM 591 O O . THR A 1 85 ? -23.812 23.330 21.743 1.00 99.37 112 THR A O 1
ATOM 595 N N . GLU A 1 86 ? -23.448 25.541 21.545 1.00 98.07 113 GLU A N 1
ATOM 596 C CA . GLU A 1 86 ? -22.080 25.491 22.050 1.00 98.96 113 GLU A CA 1
ATOM 597 C C . GLU A 1 86 ? -21.997 25.118 23.531 1.00 93.33 113 GLU A C 1
ATOM 598 O O . GLU A 1 86 ? -20.976 24.607 23.992 1.00 93.31 113 GLU A O 1
ATOM 604 N N . ASN A 1 87 ? -23.068 25.387 24.270 1.00 88.13 114 ASN A N 1
ATOM 605 C CA . ASN A 1 87 ? -23.123 25.097 25.699 1.00 91.65 114 ASN A CA 1
ATOM 606 C C . ASN A 1 87 ? -24.016 23.882 25.991 1.00 89.92 114 ASN A C 1
ATOM 607 O O . ASN A 1 87 ? -24.566 23.743 27.086 1.00 82.14 114 ASN A O 1
ATOM 612 N N . LYS A 1 88 ? -24.141 22.997 25.006 1.00 96.31 115 LYS A N 1
ATOM 613 C CA . LYS A 1 88 ? -25.043 21.848 25.095 1.00 94.71 115 LYS A CA 1
ATOM 614 C C . LYS A 1 88 ? -24.574 20.845 26.154 1.00 88.49 115 LYS A C 1
ATOM 615 O O . LYS A 1 88 ? -23.414 20.447 26.139 1.00 85.79 115 LYS A O 1
ATOM 621 N N . PRO A 1 89 ? -25.473 20.432 27.071 1.00 87.90 116 PRO A N 1
ATOM 622 C CA . PRO A 1 89 ? -25.130 19.457 28.112 1.00 89.62 116 PRO A CA 1
ATOM 623 C C . PRO A 1 89 ? -25.147 18.017 27.609 1.00 88.12 116 PRO A C 1
ATOM 624 O O . PRO A 1 89 ? -25.796 17.720 26.604 1.00 83.27 116 PRO A O 1
ATOM 628 N N . ASP A 1 90 ? -24.452 17.136 28.327 1.00 92.90 117 ASP A N 1
ATOM 629 C CA . ASP A 1 90 ? -24.285 15.736 27.918 1.00 95.06 117 ASP A CA 1
ATOM 630 C C . ASP A 1 90 ? -25.597 14.966 27.829 1.00 88.77 117 ASP A C 1
ATOM 631 O O . ASP A 1 90 ? -25.768 14.139 26.935 1.00 88.85 117 ASP A O 1
ATOM 636 N N . TRP A 1 91 ? -26.520 15.239 28.748 1.00 85.05 118 TRP A N 1
ATOM 637 C CA . TRP A 1 91 ? -27.816 14.545 28.764 1.00 83.93 118 TRP A CA 1
ATOM 638 C C . TRP A 1 91 ? -28.722 14.867 27.563 1.00 82.34 118 TRP A C 1
ATOM 639 O O . TRP A 1 91 ? -29.747 14.194 27.368 1.00 80.43 118 TRP A O 1
ATOM 650 N N . ALA A 1 92 ? -28.356 15.886 26.777 1.00 74.49 119 ALA A N 1
ATOM 651 C CA . ALA A 1 92 ? -29.159 16.327 25.633 1.00 74.47 119 ALA A CA 1
ATOM 652 C C . ALA A 1 92 ? -28.823 15.544 24.369 1.00 75.30 119 ALA A C 1
ATOM 653 O O . ALA A 1 92 ? -27.765 15.748 23.775 1.00 74.28 119 ALA A O 1
ATOM 655 N N . VAL A 1 93 ? -29.732 14.662 23.955 1.00 77.08 120 VAL A N 1
ATOM 656 C CA . VAL 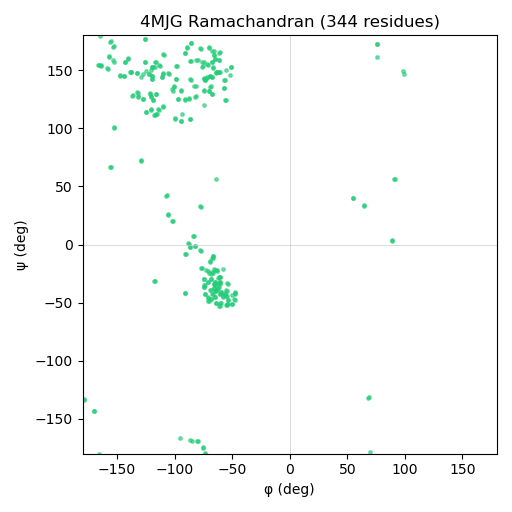A 1 93 ? -29.516 13.835 22.758 1.00 79.42 120 VAL A CA 1
ATOM 657 C C . VAL A 1 93 ? -29.717 14.604 21.442 1.00 76.63 120 VAL A C 1
ATOM 658 O O . VAL A 1 93 ? -29.239 14.166 20.399 1.00 81.77 120 VAL A O 1
ATOM 662 N N . ALA A 1 94 ? -30.432 15.731 21.485 1.00 71.48 121 ALA A N 1
ATOM 663 C CA . ALA A 1 94 ? -30.709 16.518 20.274 1.00 68.26 121 ALA A CA 1
ATOM 664 C C . ALA A 1 94 ? -31.061 17.974 20.582 1.00 65.32 121 ALA A C 1
ATOM 665 O O . ALA A 1 94 ? -31.587 18.281 21.650 1.00 60.23 121 ALA A O 1
ATOM 667 N N . VAL A 1 95 ? -30.765 18.858 19.630 1.00 67.52 122 VAL A N 1
ATOM 668 C CA . VAL A 1 95 ? -31.107 20.275 19.725 1.00 70.04 122 VAL A CA 1
ATOM 669 C C . VAL A 1 95 ? -32.051 20.616 18.579 1.00 74.13 122 VAL A C 1
ATOM 670 O O . VAL A 1 95 ? -31.648 20.613 17.413 1.00 79.94 122 VAL A O 1
ATOM 674 N N . GLN A 1 96 ? -33.304 20.913 18.910 1.00 73.80 123 GLN A N 1
ATOM 675 C CA . GLN A 1 96 ? -34.303 21.261 17.901 1.00 75.57 123 GLN A CA 1
ATOM 676 C C . GLN A 1 96 ? -34.536 22.766 17.868 1.00 69.19 123 GLN A C 1
ATOM 677 O O . GLN A 1 96 ? -34.686 23.399 18.910 1.00 65.20 123 GLN A O 1
ATOM 683 N N . VAL A 1 97 ? -34.559 23.324 16.661 1.00 68.44 124 VAL A N 1
ATOM 684 C CA . VAL A 1 97 ? -34.725 24.758 16.453 1.00 67.93 124 VAL A CA 1
ATOM 685 C C . VAL A 1 97 ? -36.005 24.992 15.647 1.00 69.19 124 VAL A C 1
ATOM 686 O O . VAL A 1 97 ? -36.165 24.436 14.559 1.00 67.54 124 VAL A O 1
ATOM 690 N N . ASP A 1 98 ? -36.916 25.802 16.187 1.00 67.35 125 ASP A N 1
ATOM 691 C CA . ASP A 1 98 ? -38.176 26.104 15.506 1.00 69.79 125 ASP A CA 1
ATOM 692 C C . ASP A 1 98 ? -37.905 26.699 14.137 1.00 74.06 125 ASP A C 1
ATOM 693 O O . ASP A 1 98 ? -37.057 27.582 13.991 1.00 72.59 125 ASP A O 1
ATOM 698 N N . LYS A 1 99 ? -38.638 26.209 13.144 1.00 78.81 126 LYS A N 1
ATOM 699 C CA . LYS A 1 99 ? -38.446 26.624 11.758 1.00 86.37 126 LYS A CA 1
ATOM 700 C C . LYS A 1 99 ? -38.969 28.039 11.503 1.00 79.42 126 LYS A C 1
ATOM 701 O O . LYS A 1 99 ? -38.512 28.700 10.576 1.00 83.73 126 LYS A O 1
ATOM 707 N N . GLN A 1 100 ? -39.880 28.521 12.348 1.00 75.84 127 GLN A N 1
ATOM 708 C CA . GLN A 1 100 ? -40.470 29.850 12.166 1.00 78.15 127 GLN A CA 1
ATOM 709 C C . GLN A 1 100 ? -40.927 30.458 13.491 1.00 73.32 127 GLN A C 1
ATOM 710 O O . GLN A 1 100 ? -41.156 29.736 14.455 1.00 66.92 127 GLN A O 1
ATOM 716 N N . ILE A 1 101 ? -41.034 31.787 13.534 1.00 78.61 128 ILE A N 1
ATOM 717 C CA . ILE A 1 101 ? -41.616 32.485 14.686 1.00 74.43 128 ILE A CA 1
ATOM 718 C C . ILE A 1 101 ? -43.131 32.290 14.653 1.00 77.53 128 ILE A C 1
ATOM 719 O O . ILE A 1 101 ? -43.755 32.480 13.608 1.00 86.36 128 ILE A O 1
ATOM 724 N N . ASP A 1 102 ? -43.722 31.924 15.790 1.00 78.94 129 ASP A N 1
ATOM 725 C CA . ASP A 1 102 ? -45.168 31.655 15.860 1.00 83.42 129 ASP A CA 1
ATOM 726 C C . ASP A 1 102 ? -45.990 32.955 15.966 1.00 82.91 129 ASP A C 1
ATOM 727 O O . ASP A 1 102 ? -45.450 34.050 15.780 1.00 76.75 129 ASP A O 1
ATOM 732 N N . ARG A 1 103 ? -47.287 32.831 16.255 1.00 83.69 130 ARG A N 1
ATOM 733 C CA . ARG A 1 103 ? -48.205 33.985 16.253 1.00 87.30 130 ARG A CA 1
ATOM 734 C C . ARG A 1 103 ? -47.802 35.053 17.270 1.00 79.02 130 ARG A C 1
ATOM 735 O O . ARG A 1 103 ? -47.987 36.245 17.031 1.00 66.33 130 ARG A O 1
ATOM 743 N N . ASP A 1 104 ? -47.245 34.607 18.397 1.00 81.61 131 ASP A N 1
ATOM 744 C CA . ASP A 1 104 ? -46.949 35.477 19.546 1.00 80.70 131 ASP A CA 1
ATOM 745 C C . ASP A 1 104 ? -45.624 36.233 19.435 1.00 72.51 131 ASP A C 1
ATOM 746 O O . ASP A 1 104 ? -45.202 36.870 20.400 1.00 73.26 131 ASP A O 1
ATOM 751 N N . ALA A 1 105 ? -44.969 36.150 18.278 1.00 63.85 132 ALA A N 1
ATOM 752 C CA . ALA A 1 105 ? -43.625 36.695 18.089 1.00 59.83 132 ALA A CA 1
ATOM 753 C C . ALA A 1 105 ? -42.580 35.986 18.965 1.00 56.88 132 ALA A C 1
ATOM 754 O O . ALA A 1 105 ? -41.617 36.606 19.417 1.00 55.85 132 ALA A O 1
ATOM 756 N N . THR A 1 106 ? -42.765 34.686 19.187 1.00 52.82 133 THR A N 1
ATOM 757 C CA . THR A 1 106 ? -41.800 33.893 19.948 1.00 59.24 133 THR A CA 1
ATOM 758 C C . THR A 1 106 ? -41.245 32.763 19.093 1.00 56.26 133 THR A C 1
ATOM 759 O O . THR A 1 106 ? -41.960 32.201 18.264 1.00 57.20 133 THR A O 1
ATOM 763 N N . ARG A 1 107 ? -39.967 32.443 19.291 1.00 55.92 134 ARG A N 1
ATOM 764 C CA . ARG A 1 107 ? -39.315 31.346 18.570 1.00 57.36 134 ARG A CA 1
ATOM 765 C C . ARG A 1 107 ? -38.555 30.492 19.548 1.00 57.22 134 ARG A C 1
ATOM 766 O O . ARG A 1 107 ? -37.785 31.012 20.358 1.00 62.39 134 ARG A O 1
ATOM 774 N N . GLY A 1 108 ? -38.756 29.183 19.456 1.00 54.68 135 GLY A N 1
ATOM 775 C CA . GLY A 1 108 ? -38.227 28.261 20.446 1.00 58.63 135 GLY A CA 1
ATOM 776 C C . GLY A 1 108 ? -37.026 27.454 19.993 1.00 61.81 135 GLY A C 1
ATOM 777 O O . GLY A 1 108 ? -36.891 27.124 18.813 1.00 63.71 135 GLY A O 1
ATOM 778 N N . ILE A 1 109 ? -36.145 27.156 20.945 1.00 57.84 136 ILE A N 1
ATOM 779 C CA . ILE A 1 109 ? -35.123 26.131 20.776 1.00 57.66 136 ILE A CA 1
ATOM 780 C C . ILE A 1 109 ? -35.352 25.107 21.881 1.00 61.41 136 ILE A C 1
ATOM 781 O O . ILE A 1 109 ? -35.494 25.471 23.053 1.00 55.52 136 ILE A O 1
ATOM 786 N N . GLN A 1 110 ? -35.395 23.834 21.501 1.00 59.72 137 GLN A N 1
ATOM 787 C CA . GLN A 1 110 ? -35.656 22.763 22.441 1.00 57.65 137 GLN A CA 1
ATOM 788 C C . GLN A 1 110 ? -34.411 21.917 22.638 1.00 60.80 137 GLN A C 1
ATOM 789 O O . GLN A 1 110 ? -33.652 21.682 21.695 1.00 70.93 137 GLN A O 1
ATOM 795 N N . LEU A 1 111 ? -34.230 21.448 23.867 1.00 57.86 138 LEU A N 1
ATOM 796 C CA . LEU A 1 111 ? -33.154 20.537 24.224 1.00 59.42 138 LEU A CA 1
ATOM 797 C C . LEU A 1 111 ? -33.811 19.230 24.651 1.00 62.81 138 LEU A C 1
ATOM 798 O O . LEU A 1 111 ? -34.512 19.195 25.665 1.00 74.38 138 LEU A O 1
ATOM 803 N N . ILE A 1 112 ? -33.626 18.174 23.860 1.00 59.97 139 ILE A N 1
ATOM 804 C CA . ILE A 1 112 ? -34.336 16.911 24.079 1.00 62.56 139 ILE A CA 1
ATOM 805 C C . ILE A 1 112 ? -33.467 15.929 24.856 1.00 62.12 139 ILE A C 1
ATOM 806 O O . ILE A 1 112 ? -32.347 15.632 24.444 1.00 68.46 139 ILE A O 1
ATOM 811 N N . ASP A 1 113 ? -33.990 15.423 25.972 1.00 60.35 140 ASP A N 1
ATOM 812 C CA . ASP A 1 113 ? -33.275 14.422 26.777 1.00 61.14 140 ASP A CA 1
ATOM 813 C C . ASP A 1 113 ? -33.606 13.006 26.308 1.00 60.66 140 ASP A C 1
ATOM 814 O O . ASP A 1 113 ? -34.521 12.798 25.504 1.00 57.68 140 ASP A O 1
ATOM 819 N N . ASN A 1 114 ? -32.858 12.037 26.824 1.00 65.34 141 ASN A N 1
ATOM 820 C CA . ASN A 1 114 ? -32.994 10.634 26.402 1.00 74.89 141 ASN A CA 1
ATOM 821 C C . ASN A 1 114 ? -34.329 9.982 26.786 1.00 69.51 141 ASN A C 1
ATOM 822 O O . ASN A 1 114 ? -34.630 8.878 26.331 1.00 63.90 141 ASN A O 1
ATOM 827 N N . TYR A 1 115 ? -35.122 10.668 27.611 1.00 66.12 142 TYR A N 1
ATOM 828 C CA . TYR A 1 115 ? -36.474 10.220 27.969 1.00 62.88 142 TYR A CA 1
ATOM 829 C C . TYR A 1 115 ? -37.539 10.761 27.013 1.00 61.00 142 TYR A C 1
ATOM 830 O O . TYR A 1 115 ? -38.700 10.364 27.086 1.00 61.86 142 TYR A O 1
ATOM 839 N N . GLY A 1 116 ? -37.151 11.664 26.118 1.00 62.33 143 GLY A N 1
ATOM 840 C CA . GLY A 1 116 ? -38.119 12.368 25.273 1.00 59.74 143 GLY A CA 1
ATOM 841 C C . GLY A 1 116 ? -38.627 13.634 25.946 1.00 59.15 143 GLY A C 1
ATOM 842 O O . GLY A 1 116 ? -39.492 14.334 25.407 1.00 55.45 143 GLY A O 1
ATOM 843 N N . GLY A 1 117 ? -38.077 13.925 27.126 1.00 57.94 144 GLY A N 1
ATOM 844 C CA . GLY A 1 117 ? -38.358 15.152 27.843 1.00 57.22 144 GLY A CA 1
ATOM 845 C C . GLY A 1 117 ? -37.675 16.332 27.198 1.00 60.62 144 GLY A C 1
ATOM 846 O O . GLY A 1 117 ? -36.956 16.182 26.213 1.00 66.77 144 GLY A O 1
ATOM 847 N N . LEU A 1 118 ? -37.871 17.505 27.786 1.00 71.98 145 LEU A N 1
ATOM 848 C CA . LEU A 1 118 ? -37.708 18.754 27.065 1.00 77.68 145 LEU A CA 1
ATOM 849 C C . LEU A 1 118 ? -37.203 19.903 27.942 1.00 73.77 145 LEU A C 1
ATOM 850 O O . LEU A 1 118 ? -37.537 20.003 29.122 1.00 76.30 145 LEU A O 1
ATOM 855 N N . VAL A 1 119 ? -36.394 20.766 27.344 1.00 68.53 146 VAL A N 1
ATOM 856 C CA . VAL A 1 119 ? -36.074 22.069 27.916 1.00 60.85 146 VAL A CA 1
ATOM 857 C C . VAL A 1 119 ? -36.147 23.081 26.786 1.00 56.08 146 VAL A C 1
ATOM 858 O O . VAL A 1 119 ? -35.539 22.875 25.744 1.00 54.58 146 VAL A O 1
ATOM 862 N N . GLU A 1 120 ? -36.898 24.162 26.988 1.00 56.96 147 GLU A N 1
ATOM 863 C CA . GLU A 1 120 ? -37.175 25.112 25.914 1.00 55.91 147 GLU A CA 1
ATOM 864 C C . GLU A 1 120 ? -36.699 26.527 26.219 1.00 53.67 147 GLU A C 1
ATOM 865 O O . GLU A 1 120 ? -37.042 27.106 27.250 1.00 52.29 147 GLU A O 1
ATOM 871 N N . PHE A 1 121 ? -35.917 27.078 25.300 1.00 55.02 148 PHE A N 1
ATOM 872 C CA . PHE A 1 121 ? -35.514 28.474 25.345 1.00 50.80 148 PHE A CA 1
ATOM 873 C C . PHE A 1 121 ? -36.418 29.229 24.383 1.00 53.54 148 PHE A C 1
ATOM 874 O O . PHE A 1 121 ? -36.299 29.054 23.168 1.00 54.37 148 PHE A O 1
ATOM 882 N N . LYS A 1 122 ? -37.335 30.037 24.916 1.00 51.36 149 LYS A N 1
ATOM 883 C CA . LYS A 1 122 ? -38.245 30.825 24.081 1.00 58.00 149 LYS A CA 1
ATOM 884 C C . LYS A 1 122 ? -37.721 32.238 23.833 1.00 61.00 149 LYS A C 1
ATOM 885 O O . LYS A 1 122 ? -37.752 33.094 24.718 1.00 59.91 149 LYS A O 1
ATOM 891 N N . PHE A 1 123 ? -37.252 32.481 22.614 1.00 59.79 150 PHE A N 1
ATOM 892 C CA . PHE A 1 123 ? -36.840 33.819 22.213 1.00 62.17 150 PHE A CA 1
ATOM 893 C C . PHE A 1 123 ? -38.047 34.720 21.996 1.00 63.06 150 PHE A C 1
ATOM 894 O O . PHE A 1 123 ? -39.080 34.282 21.489 1.00 65.78 150 PHE A O 1
ATOM 902 N N . SER A 1 124 ? -37.902 35.977 22.400 1.00 66.11 151 SER A N 1
ATOM 903 C CA . SER A 1 124 ? -38.795 37.051 21.978 1.00 66.84 151 SER A CA 1
ATOM 904 C C . SER A 1 124 ? -37.998 38.350 22.045 1.00 72.45 151 SER A C 1
ATOM 905 O O . SER A 1 124 ? -36.886 38.373 22.573 1.00 70.32 151 SER A O 1
ATOM 908 N N . GLU A 1 125 ? -38.561 39.427 21.513 1.00 79.82 152 GLU A N 1
ATOM 909 C CA . GLU A 1 125 ? -37.853 40.704 21.478 1.00 85.39 152 GLU A CA 1
ATOM 910 C C . GLU A 1 125 ? -37.630 41.264 22.889 1.00 85.00 152 GLU A C 1
ATOM 911 O O . GLU A 1 125 ? -36.601 41.889 23.159 1.00 79.02 152 GLU A O 1
ATOM 917 N N . ASP A 1 126 ? -38.583 41.015 23.787 1.00 91.14 153 ASP A N 1
ATOM 918 C CA . ASP A 1 126 ? -38.493 41.478 25.175 1.00 90.53 153 ASP A CA 1
ATOM 919 C C . ASP A 1 126 ? -37.484 40.692 26.012 1.00 79.77 153 ASP A C 1
ATOM 920 O O . ASP A 1 126 ? -36.730 41.278 26.790 1.00 74.26 153 ASP A O 1
ATOM 925 N N . SER A 1 127 ? -37.478 39.370 25.860 1.00 74.95 154 SER A N 1
ATOM 926 C CA . SER A 1 127 ? -36.727 38.509 26.770 1.00 68.66 154 SER A CA 1
ATOM 927 C C . SER A 1 127 ? -36.549 37.085 26.248 1.00 64.98 154 SER A C 1
ATOM 928 O O . SER A 1 127 ? -37.010 36.752 25.152 1.00 60.79 154 SER A O 1
ATOM 931 N N . ILE A 1 128 ? -35.869 36.258 27.044 1.00 60.76 155 ILE A N 1
ATOM 932 C CA . ILE A 1 128 ? -35.688 34.833 26.750 1.00 61.94 155 ILE A CA 1
ATOM 933 C C . ILE A 1 128 ? -36.166 33.985 27.920 1.00 59.16 155 ILE A C 1
ATOM 934 O O . ILE A 1 128 ? -35.581 34.020 29.001 1.00 59.22 155 ILE A O 1
ATOM 939 N N . ALA A 1 129 ? -37.226 33.218 27.693 1.00 60.74 156 ALA A N 1
ATOM 940 C CA . ALA A 1 129 ? -37.807 32.383 28.729 1.00 59.39 156 ALA A CA 1
ATOM 941 C C . ALA A 1 129 ? -37.236 30.968 28.654 1.00 55.31 156 ALA A C 1
ATOM 942 O O . ALA A 1 129 ? -37.181 30.370 27.584 1.00 57.96 156 ALA A O 1
ATOM 944 N N . VAL A 1 130 ? -36.819 30.435 29.797 1.00 55.93 157 VAL A N 1
ATOM 945 C CA . VAL A 1 130 ? -36.293 29.070 29.881 1.00 56.52 157 VAL A CA 1
ATOM 946 C C . VAL A 1 130 ? -37.259 28.229 30.702 1.00 56.93 157 VAL A C 1
ATOM 947 O O . VAL A 1 130 ? -37.477 28.502 31.885 1.00 53.96 157 VAL A O 1
ATOM 951 N N . ARG A 1 131 ? -37.852 27.228 30.056 1.00 61.83 158 ARG A N 1
ATOM 952 C CA . ARG A 1 131 ? -38.894 26.403 30.656 1.00 66.24 158 ARG A CA 1
ATOM 953 C C . ARG A 1 131 ? -38.526 24.922 30.466 1.00 65.52 158 ARG A C 1
ATOM 954 O O . ARG A 1 131 ? -37.928 24.535 29.463 1.00 70.29 158 ARG A O 1
ATOM 962 N N . SER A 1 132 ? -38.839 24.097 31.450 1.00 64.08 159 SER A N 1
ATOM 963 C CA . SER A 1 132 ? -38.584 22.659 31.348 1.00 59.61 159 SER A CA 1
ATOM 964 C C . SER A 1 132 ? -39.882 21.892 31.484 1.00 54.00 159 SER A C 1
ATOM 965 O O . SER A 1 132 ? -40.810 22.348 32.141 1.00 59.45 159 SER A O 1
ATOM 968 N N . ARG A 1 133 ? -39.944 20.733 30.839 1.00 54.14 160 ARG A N 1
ATOM 969 C CA . ARG A 1 133 ? -41.118 19.879 30.890 1.00 49.97 160 ARG A CA 1
ATOM 970 C C . ARG A 1 133 ? -40.659 18.440 30.671 1.00 53.60 160 ARG A C 1
ATOM 971 O O . ARG A 1 133 ? -40.406 18.021 29.546 1.00 59.74 160 ARG A O 1
ATOM 979 N N . SER A 1 134 ? -40.537 17.691 31.759 1.00 55.02 161 SER A N 1
ATOM 980 C CA . SER A 1 134 ? -40.039 16.317 31.698 1.00 55.71 161 SER A CA 1
ATOM 981 C C . SER A 1 134 ? -40.922 15.429 30.833 1.00 51.87 161 SER A C 1
ATOM 982 O O . SER A 1 134 ? -42.053 15.786 30.502 1.00 48.55 161 SER A O 1
ATOM 985 N N . ALA A 1 135 ? -40.388 14.260 30.489 1.00 55.07 162 ALA A N 1
ATOM 986 C CA . ALA A 1 135 ? -41.183 13.190 29.905 1.00 49.78 162 ALA A CA 1
ATOM 987 C C . ALA A 1 135 ? -42.096 12.647 30.985 1.00 46.84 162 ALA A C 1
ATOM 988 O O . ALA A 1 135 ? -41.933 12.982 32.161 1.00 50.33 162 ALA A O 1
ATOM 990 N N . CYS A 1 136 ? -43.057 11.818 30.595 1.00 52.40 163 CYS A N 1
ATOM 991 C CA . CYS A 1 136 ? -43.954 11.184 31.560 1.00 53.93 163 CYS A CA 1
ATOM 992 C C . CYS A 1 136 ? -43.168 10.147 32.359 1.00 54.42 163 CYS A C 1
ATOM 993 O O . CYS A 1 136 ? -42.437 9.346 31.784 1.00 55.27 163 CYS A O 1
ATOM 996 N N . LEU A 1 137 ? -43.311 10.174 33.682 1.00 55.18 164 LEU A N 1
ATOM 997 C CA . LEU A 1 137 ? -42.517 9.321 34.563 1.00 55.14 164 LEU A CA 1
ATOM 998 C C . LEU A 1 137 ? -43.395 8.389 35.394 1.00 55.35 164 LEU A C 1
ATOM 999 O O . LEU A 1 137 ? -44.467 8.784 35.843 1.00 52.81 164 LEU A O 1
ATOM 1004 N N . PRO A 1 138 ? -42.935 7.145 35.614 1.00 59.15 165 PRO A N 1
ATOM 1005 C CA . PRO A 1 138 ? -43.695 6.204 36.426 1.00 59.64 165 PRO A CA 1
ATOM 1006 C C . PRO A 1 138 ? -43.560 6.490 37.915 1.00 59.32 165 PRO A C 1
ATOM 1007 O O . PRO A 1 138 ? -42.720 7.293 38.317 1.00 63.25 165 PRO A O 1
ATOM 1011 N N . THR A 1 139 ? -44.396 5.838 38.717 1.00 63.37 166 THR A N 1
ATOM 1012 C CA . THR A 1 139 ? -44.308 5.923 40.172 1.00 66.96 166 THR A CA 1
ATOM 1013 C C . THR A 1 139 ? -45.104 4.804 40.837 1.00 73.96 166 THR A C 1
ATOM 1014 O O . THR A 1 139 ? -46.067 4.292 40.269 1.00 75.93 166 THR A O 1
ATOM 1018 N N . ASN A 1 140 ? -44.697 4.444 42.048 1.00 84.41 167 ASN A N 1
ATOM 1019 C CA . ASN A 1 140 ? -45.453 3.504 42.873 1.00 87.51 167 ASN A CA 1
ATOM 1020 C C . ASN A 1 140 ? -46.509 4.211 43.734 1.00 82.92 167 ASN A C 1
ATOM 1021 O O . ASN A 1 140 ? -47.218 3.566 44.506 1.00 89.62 167 ASN A O 1
ATOM 1026 N N . LYS A 1 141 ? -46.602 5.532 43.600 1.00 80.13 168 LYS A N 1
ATOM 1027 C CA . LYS A 1 141 ? -47.529 6.339 44.391 1.00 80.26 168 LYS A CA 1
ATOM 1028 C C . LYS A 1 141 ? -48.864 6.477 43.669 1.00 70.98 168 LYS A C 1
ATOM 1029 O O . LYS A 1 141 ? -48.952 6.183 42.478 1.00 68.66 168 LYS A O 1
ATOM 1035 N N . PRO A 1 142 ? -49.915 6.919 44.389 1.00 73.90 169 PRO A N 1
ATOM 1036 C CA . PRO A 1 142 ? -51.228 7.087 43.767 1.00 75.06 169 PRO A CA 1
ATOM 1037 C C . PRO A 1 142 ? -51.215 8.025 42.570 1.00 75.87 169 PRO A C 1
ATOM 1038 O O . PRO A 1 142 ? -50.511 9.031 42.584 1.00 79.30 169 PRO A O 1
ATOM 1042 N N . LEU A 1 143 ? -51.994 7.681 41.549 1.00 80.61 170 LEU A N 1
ATOM 1043 C CA . LEU A 1 143 ? -52.149 8.518 40.362 1.00 79.18 170 LEU A CA 1
ATOM 1044 C C . LEU A 1 143 ? -53.244 9.545 40.633 1.00 79.77 170 LEU A C 1
ATOM 1045 O O . LEU A 1 143 ? -53.902 9.496 41.674 1.00 96.48 170 LEU A O 1
ATOM 1050 N N . ASP A 1 144 ? -53.426 10.480 39.707 1.00 74.53 171 ASP A N 1
ATOM 1051 C CA . ASP A 1 144 ? -54.456 11.527 39.830 1.00 85.39 171 ASP A CA 1
ATOM 1052 C C . ASP A 1 144 ? -54.366 12.338 41.138 1.00 76.15 171 ASP A C 1
ATOM 1053 O O . ASP A 1 144 ? -55.385 12.679 41.741 1.00 77.85 171 ASP A O 1
ATOM 1058 N N . ASP A 1 145 ? -53.140 12.644 41.556 1.00 67.06 172 ASP A N 1
ATOM 1059 C CA . ASP A 1 145 ? -52.890 13.469 42.736 1.00 65.36 172 ASP A CA 1
ATOM 1060 C C . ASP A 1 145 ? -51.507 14.110 42.596 1.00 62.12 172 ASP A C 1
ATOM 1061 O O . ASP A 1 145 ? -50.589 13.807 43.354 1.00 64.06 172 ASP A O 1
ATOM 1066 N N . PRO A 1 146 ? -51.355 15.005 41.613 1.00 57.72 173 PRO A N 1
ATOM 1067 C CA . PRO A 1 146 ? -50.049 15.597 41.327 1.00 58.12 173 PRO A CA 1
ATOM 1068 C C . PRO A 1 146 ? -49.480 16.479 42.449 1.00 62.63 173 PRO A C 1
ATOM 1069 O O . PRO A 1 146 ? -48.265 16.688 42.517 1.00 68.86 173 PRO A O 1
ATOM 1073 N N . GLY A 1 147 ? -50.343 16.981 43.326 1.00 63.85 174 GLY A N 1
ATOM 1074 C CA . GLY A 1 147 ? -49.902 17.844 44.413 1.00 65.17 174 GLY A CA 1
ATOM 1075 C C . GLY A 1 147 ? -49.247 17.125 45.580 1.00 67.33 174 GLY A C 1
ATOM 1076 O O . GLY A 1 147 ? -48.761 17.776 46.507 1.00 73.86 174 GLY A O 1
ATOM 1077 N N . GLN A 1 148 ? -49.237 15.790 45.555 1.00 65.91 175 GLN A N 1
ATOM 1078 C CA . GLN A 1 148 ? -48.634 15.008 46.639 1.00 64.81 175 GLN A CA 1
ATOM 1079 C C . GLN A 1 148 ? -47.113 15.178 46.716 1.00 62.21 175 GLN A C 1
ATOM 1080 O O . GLN A 1 148 ? -46.531 14.990 47.777 1.00 66.89 175 GLN A O 1
ATOM 1086 N N . PHE A 1 149 ? -46.479 15.542 45.602 1.00 60.36 176 PHE A N 1
ATOM 1087 C CA . PHE A 1 149 ? -45.014 15.554 45.510 1.00 56.56 176 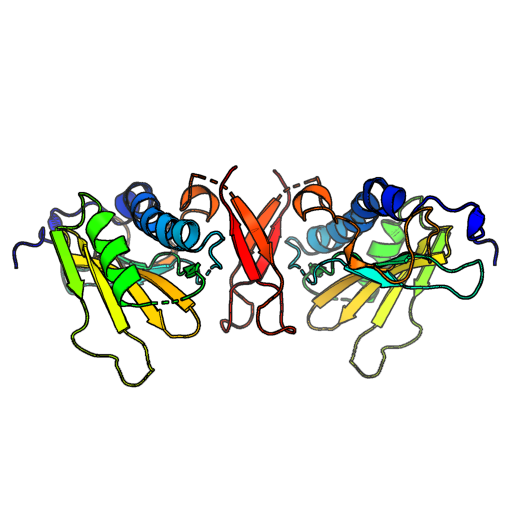PHE A CA 1
ATOM 1088 C C . PHE A 1 149 ? -44.405 16.887 45.896 1.00 55.01 176 PHE A C 1
ATOM 1089 O O . PHE A 1 149 ? -44.760 17.914 45.331 1.00 54.52 176 PHE A O 1
ATOM 1097 N N . VAL A 1 150 ? -43.479 16.862 46.851 1.00 60.20 177 VAL A N 1
ATOM 1098 C CA . VAL A 1 150 ? -42.731 18.060 47.223 1.00 62.63 177 VAL A CA 1
ATOM 1099 C C . VAL A 1 150 ? -41.831 18.457 46.068 1.00 59.22 177 VAL A C 1
ATOM 1100 O O . VAL A 1 150 ? -41.297 17.597 45.374 1.00 56.75 177 VAL A O 1
ATOM 1104 N N . LEU A 1 151 ? -41.663 19.762 45.883 1.00 60.41 178 LEU A N 1
ATOM 1105 C CA . LEU A 1 151 ? -40.821 20.303 44.822 1.00 56.15 178 LEU A CA 1
ATOM 1106 C C . LEU A 1 151 ? -39.685 21.117 45.424 1.00 54.40 178 LEU A C 1
ATOM 1107 O O . LEU A 1 151 ? -39.821 21.661 46.515 1.00 58.51 178 LEU A O 1
ATOM 1112 N N . PRO A 1 152 ? -38.552 21.202 44.715 1.00 57.75 179 PRO A N 1
ATOM 1113 C CA . PRO A 1 152 ? -37.392 21.836 45.319 1.00 59.16 179 PRO A CA 1
ATOM 1114 C C . PRO A 1 152 ? -37.565 23.336 45.424 1.00 63.05 179 PRO A C 1
ATOM 1115 O O . PRO A 1 152 ? -38.167 23.952 44.544 1.00 62.56 179 PRO A O 1
ATOM 1119 N N . SER A 1 153 ? -37.042 23.910 46.505 1.00 73.04 180 SER A N 1
ATOM 1120 C CA . SER A 1 153 ? -36.943 25.356 46.639 1.00 68.19 180 SER A CA 1
ATOM 1121 C C . SER A 1 153 ? -36.055 25.882 45.524 1.00 66.86 180 SER A C 1
ATOM 1122 O O . SER A 1 153 ? -35.245 25.145 44.958 1.00 70.79 180 SER A O 1
ATOM 1125 N N . VAL A 1 154 ? -36.189 27.162 45.219 1.00 63.98 181 VAL A N 1
ATOM 1126 C CA . VAL A 1 154 ? -35.348 27.781 44.207 1.00 65.04 181 VAL A CA 1
ATOM 1127 C C . VAL A 1 154 ? -33.867 27.759 44.620 1.00 67.99 181 VAL A C 1
ATOM 1128 O O . VAL A 1 154 ? -32.982 27.838 43.770 1.00 67.13 181 VAL A O 1
ATOM 1132 N N . GLU A 1 155 ? -33.608 27.647 45.922 1.00 75.77 182 GLU A N 1
ATOM 1133 C CA . GLU A 1 155 ? -32.250 27.447 46.430 1.00 84.10 182 GLU A CA 1
ATOM 1134 C C . GLU A 1 155 ? -31.677 26.157 45.852 1.00 84.95 182 GLU A C 1
ATOM 1135 O O . GLU A 1 155 ? -30.565 26.143 45.316 1.00 89.31 182 GLU A O 1
ATOM 1141 N N . GLU A 1 156 ? -32.455 25.081 45.969 1.00 83.40 183 GLU A N 1
ATOM 1142 C CA . GLU A 1 156 ? -32.029 23.741 45.562 1.00 83.58 183 GLU A CA 1
ATOM 1143 C C . GLU A 1 156 ? -32.001 23.565 44.049 1.00 78.30 183 GLU A C 1
ATOM 1144 O O . GLU A 1 156 ? -31.143 22.854 43.525 1.00 84.49 183 GLU A O 1
ATOM 1150 N N . ALA A 1 157 ? -32.941 24.201 43.356 1.00 70.76 184 ALA A N 1
ATOM 1151 C CA . ALA A 1 157 ? -33.025 24.104 41.898 1.00 70.15 184 ALA A CA 1
ATOM 1152 C C . ALA A 1 157 ? -31.859 24.799 41.190 1.00 72.18 184 ALA A C 1
ATOM 1153 O O . ALA A 1 157 ? -31.452 24.384 40.109 1.00 78.15 184 ALA A O 1
ATOM 1155 N N . PHE A 1 158 ? -31.318 25.844 41.812 1.00 72.14 185 PHE A N 1
ATOM 1156 C CA . PHE A 1 158 ? -30.231 26.634 41.231 1.00 70.20 185 PHE A CA 1
ATOM 1157 C C . PHE A 1 158 ? -29.085 26.767 42.240 1.00 74.78 185 PHE A C 1
ATOM 1158 O O . PHE A 1 158 ? -28.869 27.848 42.792 1.00 68.42 185 PHE A O 1
ATOM 1166 N N . PRO A 1 159 ? -28.342 25.666 42.476 1.00 82.34 186 PRO A N 1
ATOM 1167 C CA . PRO A 1 159 ? -27.354 25.557 43.562 1.00 83.44 186 PRO A CA 1
ATOM 1168 C C . PRO A 1 159 ? -26.375 26.729 43.686 1.00 91.22 186 PRO A C 1
ATOM 1169 O O . PRO A 1 159 ? -26.156 27.232 44.788 1.00 93.02 186 PRO A O 1
ATOM 1173 N N . GLY A 1 160 ? -25.797 27.164 42.570 1.00 96.94 187 GLY A N 1
ATOM 1174 C CA . GLY A 1 160 ? -24.788 28.228 42.590 1.00 106.81 187 GLY A CA 1
ATOM 1175 C C . GLY A 1 160 ? -25.331 29.640 42.745 1.00 108.79 187 GLY A C 1
ATOM 1176 O O . GLY A 1 160 ? -24.561 30.604 42.787 1.00 120.53 187 GLY A O 1
ATOM 1185 N N . HIS A 1 162 ? -28.327 32.603 44.359 1.00 108.14 189 HIS A N 1
ATOM 1186 C CA . HIS A 1 162 ? -29.126 32.998 45.529 1.00 111.26 189 HIS A CA 1
ATOM 1187 C C . HIS A 1 162 ? -30.220 33.997 45.148 1.00 95.10 189 HIS A C 1
ATOM 1188 O O . HIS A 1 162 ? -30.099 34.729 44.159 1.00 83.01 189 HIS A O 1
ATOM 1195 N N . VAL A 1 163 ? -31.285 34.008 45.948 1.00 84.12 190 VAL A N 1
ATOM 1196 C CA . VAL A 1 163 ? -32.472 34.801 45.661 1.00 79.46 190 VAL A CA 1
ATOM 1197 C C . VAL A 1 163 ? -32.304 36.249 46.092 1.00 76.40 190 VAL A C 1
ATOM 1198 O O . VAL A 1 163 ? -31.969 36.526 47.239 1.00 86.36 190 VAL A O 1
ATOM 1202 N N . THR A 1 164 ? -32.562 37.161 45.164 1.00 70.57 191 THR A N 1
ATOM 1203 C CA . THR A 1 164 ? -32.687 38.582 45.462 1.00 71.98 191 THR A CA 1
ATOM 1204 C C . THR A 1 164 ? -34.040 39.048 44.925 1.00 67.53 191 THR A C 1
ATOM 1205 O O . THR A 1 164 ? -34.761 38.269 44.305 1.00 64.24 191 THR A O 1
ATOM 1209 N N . ILE A 1 165 ? -34.382 40.312 45.155 1.00 70.79 192 ILE A N 1
ATOM 1210 C CA . ILE A 1 165 ? -35.641 40.872 44.656 1.00 70.62 192 ILE A CA 1
ATOM 1211 C C . ILE A 1 165 ? -35.399 42.215 43.977 1.00 71.48 192 ILE A C 1
ATOM 1212 O O . ILE A 1 165 ? -34.781 43.100 44.551 1.00 81.16 192 ILE A O 1
ATOM 1217 N N . SER A 1 166 ? -35.881 42.345 42.745 1.00 72.10 193 SER A N 1
ATOM 1218 C CA . SER A 1 166 ? -35.709 43.560 41.953 1.00 78.71 193 SER A CA 1
ATOM 1219 C C . SER A 1 166 ? -37.067 44.186 41.686 1.00 75.45 193 SER A C 1
ATOM 1220 O O . SER A 1 166 ? -38.088 43.501 41.726 1.00 72.95 193 SER A O 1
ATOM 1223 N N . ASP A 1 167 ? -37.073 45.487 41.407 1.00 81.16 194 ASP A N 1
ATOM 1224 C CA . ASP A 1 167 ? -38.292 46.181 40.997 1.00 83.82 194 ASP A CA 1
ATOM 1225 C C . ASP A 1 167 ? -38.791 45.610 39.682 1.00 86.82 194 ASP A C 1
ATOM 1226 O O . ASP A 1 167 ? -37.999 45.164 38.852 1.00 88.92 194 ASP A O 1
ATOM 1231 N N . ASN A 1 168 ? -40.107 45.615 39.498 1.00 95.47 195 ASN A N 1
ATOM 1232 C CA . ASN A 1 168 ? -40.699 45.132 38.258 1.00 101.15 195 ASN A CA 1
ATOM 1233 C C . ASN A 1 168 ? -40.340 46.110 37.139 1.00 105.97 195 ASN A C 1
ATOM 1234 O O . ASN A 1 168 ? -40.412 47.325 37.335 1.00 109.49 195 ASN A O 1
ATOM 1239 N N . THR A 1 169 ? -39.936 45.575 35.984 1.00 107.17 196 THR A N 1
ATOM 1240 C CA . THR A 1 169 ? -39.472 46.397 34.851 1.00 110.80 196 THR A CA 1
ATOM 1241 C C . THR A 1 169 ? -40.440 47.547 34.573 1.00 120.10 196 THR A C 1
ATOM 1242 O O . THR A 1 169 ? -40.010 48.670 34.294 1.00 119.16 196 THR A O 1
ATOM 1246 N N . ASN A 1 170 ? -41.737 47.245 34.649 1.00 125.40 197 ASN A N 1
ATOM 1247 C CA . ASN A 1 170 ? -42.792 48.250 34.731 1.00 133.68 197 ASN A CA 1
ATOM 1248 C C . ASN A 1 170 ? -43.130 48.510 36.206 1.00 130.81 197 ASN A C 1
ATOM 1249 O O . ASN A 1 170 ? -43.673 47.621 36.869 1.00 133.02 197 ASN A O 1
ATOM 1254 N N . PRO A 1 171 ? -42.820 49.721 36.732 1.00 128.18 198 PRO A N 1
ATOM 1255 C CA . PRO A 1 171 ? -42.962 49.991 38.176 1.00 130.16 198 PRO A CA 1
ATOM 1256 C C . PRO A 1 171 ? -44.422 49.911 38.670 1.00 134.06 198 PRO A C 1
ATOM 1257 O O . PRO A 1 171 ? -44.954 50.858 39.256 1.00 130.89 198 PRO A O 1
ATOM 1261 N N . ASP A 1 172 ? -45.050 48.763 38.428 1.00 134.08 199 ASP A N 1
ATOM 1262 C CA . ASP A 1 172 ? -46.429 48.503 38.826 1.00 135.13 199 ASP A CA 1
ATOM 1263 C C . ASP A 1 172 ? -46.499 47.087 39.359 1.00 130.88 199 ASP A C 1
ATOM 1264 O O . ASP A 1 172 ? -45.765 46.214 38.892 1.00 110.28 199 ASP A O 1
ATOM 1269 N N . LEU A 1 173 ? -47.390 46.854 40.321 1.00 134.89 200 LEU A N 1
ATOM 1270 C CA . LEU A 1 173 ? -47.519 45.541 40.950 1.00 134.98 200 LEU A CA 1
ATOM 1271 C C . LEU A 1 173 ? -46.283 45.264 41.820 1.00 128.24 200 LEU A C 1
ATOM 1272 O O . LEU A 1 173 ? -45.365 46.096 41.965 1.00 125.58 200 LEU A O 1
ATOM 1277 N N . HIS A 1 174 ? -46.283 44.079 42.409 1.00 126.88 201 HIS A N 1
ATOM 1278 C CA . HIS A 1 174 ? -45.186 43.625 43.253 1.00 123.24 201 HIS A CA 1
ATOM 1279 C C . HIS A 1 174 ? -43.838 43.684 42.529 1.00 111.79 201 HIS A C 1
ATOM 1280 O O . HIS A 1 174 ? -43.779 43.526 41.308 1.00 113.92 201 HIS A O 1
ATOM 1287 N N . PRO A 1 175 ? -42.746 43.904 43.281 1.00 101.99 202 PRO A N 1
ATOM 1288 C CA . PRO A 1 175 ? -41.446 43.608 42.707 1.00 88.52 202 PRO A CA 1
ATOM 1289 C C . PRO A 1 175 ? -41.336 42.115 42.472 1.00 81.54 202 PRO A C 1
ATOM 1290 O O . PRO A 1 175 ? -42.148 41.341 42.984 1.00 78.00 202 PRO A O 1
ATOM 1294 N N . VAL A 1 176 ? -40.336 41.717 41.703 1.00 77.57 203 VAL A N 1
ATOM 1295 C CA . VAL A 1 176 ? -40.225 40.339 41.259 1.00 71.58 203 VAL A CA 1
ATOM 1296 C C . VAL A 1 176 ? -39.011 39.685 41.890 1.00 66.46 203 VAL A C 1
ATOM 1297 O O . VAL A 1 176 ? -38.050 40.368 42.244 1.00 70.36 203 VAL A O 1
ATOM 1301 N N . PRO A 1 177 ? -39.054 38.357 42.039 1.00 57.83 204 PRO A N 1
ATOM 1302 C CA . PRO A 1 177 ? -37.902 37.637 42.550 1.00 59.65 204 PRO A CA 1
ATOM 1303 C C . PRO A 1 177 ? -36.867 37.376 41.464 1.00 59.38 204 PRO A C 1
ATOM 1304 O O . PRO A 1 177 ? -37.223 36.975 40.352 1.00 59.85 204 PRO A O 1
ATOM 1308 N N . THR A 1 178 ? -35.599 37.593 41.796 1.00 58.01 205 THR A N 1
ATOM 1309 C CA . THR A 1 178 ? -34.512 37.425 40.844 1.00 62.61 205 THR A CA 1
ATOM 1310 C C . THR A 1 178 ? -33.450 36.479 41.388 1.00 62.46 205 THR A C 1
ATOM 1311 O O . THR A 1 178 ? -33.325 36.301 42.599 1.00 64.12 205 THR A O 1
ATOM 1315 N N . LEU A 1 179 ? -32.686 35.885 40.478 1.00 64.63 206 LEU A N 1
ATOM 1316 C CA . LEU A 1 179 ? -31.584 35.004 40.838 1.00 71.86 206 LEU A CA 1
ATOM 1317 C C . LEU A 1 179 ? -30.268 35.610 40.377 1.00 78.80 206 LEU A C 1
ATOM 1318 O O . LEU A 1 179 ? -30.135 36.007 39.219 1.00 77.81 206 LEU A O 1
ATOM 1323 N N . THR A 1 180 ? -29.302 35.682 41.287 1.00 85.05 207 THR A N 1
ATOM 1324 C CA . THR A 1 180 ? -27.965 36.169 40.954 1.00 94.08 207 THR A CA 1
ATOM 1325 C C . THR A 1 180 ? -26.906 35.224 41.514 1.00 107.35 207 THR A C 1
ATOM 1326 O O . THR A 1 180 ? -27.094 34.613 42.575 1.00 113.19 207 THR A O 1
ATOM 1330 N N . THR A 1 181 ? -25.793 35.121 40.792 1.00 113.23 208 THR A N 1
ATOM 1331 C CA . THR A 1 181 ? -24.743 34.144 41.089 1.00 125.09 208 THR A CA 1
ATOM 1332 C C . THR A 1 181 ? -24.082 34.390 42.450 1.00 131.96 208 THR A C 1
ATOM 1333 O O . THR A 1 181 ? -23.969 35.533 42.897 1.00 138.88 208 THR A O 1
ATOM 1337 N N . GLY A 1 182 ? -23.654 33.307 43.098 1.00 134.86 209 GLY A N 1
ATOM 1338 C CA . GLY A 1 182 ? -23.049 33.373 44.428 1.00 141.87 209 GLY A CA 1
ATOM 1339 C C . GLY A 1 182 ? -24.053 33.047 45.518 1.00 149.41 209 GLY A C 1
ATOM 1340 O O . GLY A 1 182 ? -25.248 33.301 45.360 1.00 149.56 209 GLY A O 1
ATOM 1341 N N . ALA A 1 183 ? -23.560 32.473 46.618 1.00 161.84 210 ALA A N 1
ATOM 1342 C CA . ALA A 1 183 ? -24.373 32.129 47.790 1.00 155.05 210 ALA A CA 1
ATOM 1343 C C . ALA A 1 183 ? -25.497 31.155 47.445 1.00 133.19 210 ALA A C 1
ATOM 1344 O O . ALA A 1 183 ? -26.091 30.546 48.330 1.00 117.15 210 ALA A O 1
ATOM 1346 N N . ALA B 1 7 ? -44.491 67.392 69.005 1.00 129.12 34 ALA B N 1
ATOM 1347 C CA . ALA B 1 7 ? -44.236 68.616 69.827 1.00 145.47 34 ALA B CA 1
ATOM 1348 C C . ALA B 1 7 ? -42.833 68.599 70.438 1.00 150.32 34 ALA B C 1
ATOM 1349 O O . ALA B 1 7 ? -42.076 69.565 70.297 1.00 152.74 34 ALA B O 1
ATOM 1351 N N . GLU B 1 8 ? -42.502 67.503 71.122 1.00 144.44 35 GLU B N 1
ATOM 1352 C CA . GLU B 1 8 ? -41.166 67.295 71.693 1.00 134.96 35 GLU B CA 1
ATOM 1353 C C . GLU B 1 8 ? -40.385 66.239 70.893 1.00 126.02 35 GLU B C 1
ATOM 1354 O O . GLU B 1 8 ? -39.709 65.376 71.466 1.00 119.90 35 GLU B O 1
ATOM 1360 N N . PHE B 1 9 ? -40.480 66.317 69.565 1.00 114.07 36 PHE B N 1
ATOM 1361 C CA . PHE B 1 9 ? -39.665 65.483 68.688 1.00 103.77 36 PHE B CA 1
ATOM 1362 C C . PHE B 1 9 ? -38.232 66.003 68.681 1.00 100.55 36 PHE B C 1
ATOM 1363 O O . PHE B 1 9 ? -38.008 67.216 68.716 1.00 100.43 36 PHE B O 1
ATOM 1371 N N . VAL B 1 10 ? -37.272 65.080 68.634 1.00 92.27 37 VAL B N 1
ATOM 1372 C CA . VAL B 1 10 ? -35.853 65.424 68.541 1.00 90.78 37 VAL B CA 1
ATOM 1373 C C . VAL B 1 10 ? -35.634 66.318 67.315 1.00 88.10 37 VAL B C 1
ATOM 1374 O O . VAL B 1 10 ? -36.000 65.935 66.201 1.00 86.82 37 VAL B O 1
ATOM 1378 N N . PRO B 1 11 ? -35.039 67.511 67.510 1.00 88.08 38 PRO B N 1
ATOM 1379 C CA . PRO B 1 11 ? -34.870 68.425 66.380 1.00 89.27 38 PRO B CA 1
ATOM 1380 C C . PRO B 1 11 ? -33.879 67.912 65.334 1.00 91.27 38 PRO B C 1
ATOM 1381 O O . PRO B 1 11 ? -33.006 67.097 65.642 1.00 94.51 38 PRO B O 1
ATOM 1385 N N . PHE B 1 12 ? -34.026 68.416 64.112 1.00 91.65 39 PHE B N 1
ATOM 1386 C CA . PHE B 1 12 ? -33.311 67.913 62.936 1.00 88.79 39 PHE B CA 1
ATOM 1387 C C . PHE B 1 12 ? -31.792 67.760 63.104 1.00 85.69 39 PHE B C 1
ATOM 1388 O O . PHE B 1 12 ? -31.248 66.696 62.814 1.00 85.17 39 PHE B O 1
ATOM 1396 N N . PRO B 1 13 ? -31.101 68.813 63.575 1.00 85.94 40 PRO B N 1
ATOM 1397 C CA . PRO B 1 13 ? -29.639 68.728 63.660 1.00 85.00 40 PRO B CA 1
ATOM 1398 C C . PRO B 1 13 ? -29.130 67.614 64.573 1.00 83.48 40 PRO B C 1
ATOM 1399 O O . PRO B 1 13 ? -28.069 67.047 64.316 1.00 82.33 40 PRO B O 1
ATOM 1403 N N . GLU B 1 14 ? -29.883 67.309 65.627 1.00 84.12 41 GLU B N 1
ATOM 1404 C CA . GLU B 1 14 ? -29.459 66.338 66.636 1.00 85.53 41 GLU B CA 1
ATOM 1405 C C . GLU B 1 14 ? -29.824 64.889 66.282 1.00 84.55 41 GLU B C 1
ATOM 1406 O O . GLU B 1 14 ? -29.485 63.968 67.025 1.00 86.21 41 GLU B O 1
ATOM 1412 N N . ARG B 1 15 ? -30.509 64.686 65.157 1.00 81.12 42 ARG B N 1
ATOM 1413 C CA . ARG B 1 15 ? -30.852 63.337 64.692 1.00 81.33 42 ARG B CA 1
ATOM 1414 C C . ARG B 1 15 ? -29.634 62.643 64.091 1.00 76.77 42 ARG B C 1
ATOM 1415 O O . ARG B 1 15 ? -28.725 63.307 63.593 1.00 79.43 42 ARG B O 1
ATOM 1423 N N . VAL B 1 16 ? -29.619 61.312 64.133 1.00 69.83 43 VAL B N 1
ATOM 1424 C CA . VAL B 1 16 ? -28.548 60.542 63.492 1.00 68.60 43 VAL B CA 1
ATOM 1425 C C . VAL B 1 16 ? -28.595 60.753 61.982 1.00 67.19 43 VAL B C 1
ATOM 1426 O O . VAL B 1 16 ? -29.622 61.148 61.437 1.00 65.01 43 VAL B O 1
ATOM 1430 N N . SER B 1 17 ? -27.479 60.487 61.314 1.00 70.48 44 SER B N 1
ATOM 1431 C CA . SER B 1 17 ? -27.396 60.684 59.873 1.00 68.34 44 SER B CA 1
ATOM 1432 C C . SER B 1 17 ? -28.214 59.635 59.138 1.00 67.68 44 SER B C 1
ATOM 1433 O O . SER B 1 17 ? -28.451 58.544 59.652 1.00 65.04 44 SER B O 1
ATOM 1436 N N . ILE B 1 18 ? -28.643 59.986 57.931 1.00 70.43 45 ILE B N 1
ATOM 1437 C CA . ILE B 1 18 ? -29.368 59.068 57.058 1.00 64.61 45 ILE B CA 1
ATOM 1438 C C . ILE B 1 18 ? -28.679 57.704 56.966 1.00 65.70 45 ILE B C 1
ATOM 1439 O O . ILE B 1 18 ? -29.344 56.668 57.002 1.00 62.88 45 ILE B O 1
ATOM 1444 N N . GLU B 1 19 ? -27.352 57.713 56.853 1.00 66.47 46 GLU B N 1
ATOM 1445 C CA . GLU B 1 19 ? -26.578 56.482 56.704 1.00 69.41 46 GLU B CA 1
ATOM 1446 C C . GLU B 1 19 ? -26.601 55.648 57.980 1.00 67.41 46 GLU B C 1
ATOM 1447 O O . GLU B 1 19 ? -26.672 54.424 57.916 1.00 67.25 46 GLU B O 1
ATOM 1453 N N . GLU B 1 20 ? -26.534 56.315 59.130 1.00 68.71 47 GLU B N 1
ATOM 1454 C CA . GLU B 1 20 ? -26.620 55.648 60.430 1.00 65.52 47 GLU B CA 1
ATOM 1455 C C . GLU B 1 20 ? -27.999 55.042 60.616 1.00 64.20 47 GLU B C 1
ATOM 1456 O O . GLU B 1 20 ? -28.135 53.963 61.180 1.00 66.35 47 GLU B O 1
ATOM 1462 N N . TYR B 1 21 ? -29.016 55.750 60.139 1.00 64.12 48 TYR B N 1
ATOM 1463 C CA . TYR B 1 21 ? -30.393 55.310 60.274 1.00 64.58 48 TYR B CA 1
ATOM 1464 C C . TYR B 1 21 ? -30.641 54.076 59.413 1.00 70.85 48 TYR B C 1
ATOM 1465 O O . TYR B 1 21 ? -31.236 53.098 59.865 1.00 69.51 48 TYR B O 1
ATOM 1474 N N . ILE B 1 22 ? -30.189 54.139 58.164 1.00 72.57 49 ILE B N 1
ATOM 1475 C CA . ILE B 1 22 ? -30.286 53.008 57.245 1.00 69.02 49 ILE B CA 1
ATOM 1476 C C . ILE B 1 22 ? -29.576 51.787 57.826 1.00 70.40 49 ILE B C 1
ATOM 1477 O O . ILE B 1 22 ? -30.101 50.675 57.798 1.00 71.69 49 ILE B O 1
ATOM 1482 N N . SER B 1 23 ? -28.382 52.016 58.361 1.00 69.74 50 SER B N 1
ATOM 1483 C CA . SER B 1 23 ? -27.558 50.954 58.921 1.00 67.36 50 SER B CA 1
ATOM 1484 C C . SER B 1 23 ? -28.153 50.318 60.177 1.00 66.66 50 SER B C 1
ATOM 1485 O O . SER B 1 23 ? -28.125 49.093 60.321 1.00 68.21 50 SER B O 1
ATOM 1488 N N . ARG B 1 24 ? -28.686 51.139 61.079 1.00 64.12 51 ARG B N 1
ATOM 1489 C CA . ARG B 1 24 ? -28.984 50.678 62.433 1.00 66.94 51 ARG B CA 1
ATOM 1490 C C . ARG B 1 24 ? -30.450 50.717 62.864 1.00 67.22 51 ARG B C 1
ATOM 1491 O O . ARG B 1 24 ? -30.862 49.893 63.678 1.00 66.97 51 ARG B O 1
ATOM 1499 N N . GLN B 1 25 ? -31.231 51.664 62.350 1.00 69.92 52 GLN B N 1
ATOM 1500 C CA . GLN B 1 25 ? -32.642 51.772 62.731 1.00 67.52 52 GLN B CA 1
ATOM 1501 C C . GLN B 1 25 ? -33.530 50.968 61.803 1.00 66.85 52 GLN B C 1
ATOM 1502 O O . GLN B 1 25 ? -34.452 50.295 62.255 1.00 71.38 52 GLN B O 1
ATOM 1508 N N . LEU B 1 26 ? -33.243 51.024 60.508 1.00 60.89 53 LEU B N 1
ATOM 1509 C CA . LEU B 1 26 ? -34.122 50.432 59.505 1.00 59.68 53 LEU B CA 1
ATOM 1510 C C . LEU B 1 26 ? -34.414 48.948 59.758 1.00 60.10 53 LEU B C 1
ATOM 1511 O O . LEU B 1 26 ? -35.564 48.529 59.660 1.00 61.27 53 LEU B O 1
ATOM 1516 N N . PRO B 1 27 ? -33.383 48.149 60.095 1.00 64.89 54 PRO B N 1
ATOM 1517 C CA . PRO B 1 27 ? -33.647 46.744 60.408 1.00 66.65 54 PRO B CA 1
ATOM 1518 C C . PRO B 1 27 ? -34.518 46.547 61.647 1.00 68.50 54 PRO B C 1
ATOM 1519 O O . PRO B 1 27 ? -35.303 45.608 61.689 1.00 73.96 54 PRO B O 1
ATOM 1523 N N . GLU B 1 28 ? -34.364 47.412 62.648 1.00 79.36 55 GLU B N 1
ATOM 1524 C CA . GLU B 1 28 ? -35.218 47.385 63.836 1.00 87.41 55 GLU B CA 1
ATOM 1525 C C . GLU B 1 28 ? -36.658 47.688 63.450 1.00 86.97 55 GLU B C 1
ATOM 1526 O O . GLU B 1 28 ? -37.571 46.961 63.835 1.00 83.00 55 GLU B O 1
ATOM 1532 N N . ILE B 1 29 ? -36.837 48.781 62.708 1.00 86.49 56 ILE B N 1
ATOM 1533 C CA . ILE B 1 29 ? -38.143 49.209 62.201 1.00 88.89 56 ILE B CA 1
ATOM 1534 C C . ILE B 1 29 ? -38.843 48.100 61.434 1.00 89.63 56 ILE B C 1
ATOM 1535 O O . ILE B 1 29 ? -40.016 47.830 61.654 1.00 91.56 56 ILE B O 1
ATOM 1540 N N . SER B 1 30 ? -38.108 47.459 60.537 1.00 91.38 57 SER B N 1
ATOM 1541 C CA . SER B 1 30 ? -38.651 46.387 59.714 1.00 87.17 57 SER B CA 1
ATOM 1542 C C . SER B 1 30 ? -39.120 45.183 60.540 1.00 78.62 57 SER B C 1
ATOM 1543 O O . SER B 1 30 ? -40.038 44.477 60.138 1.00 76.14 57 SER B O 1
ATOM 1546 N N . SER B 1 31 ? -38.505 44.967 61.698 1.00 76.86 58 SER B N 1
ATOM 1547 C CA . SER B 1 31 ? -38.834 43.826 62.553 1.00 84.89 58 SER B CA 1
ATOM 1548 C C . SER B 1 31 ? -40.286 43.817 63.037 1.00 90.35 58 SER B C 1
ATOM 1549 O O . SER B 1 31 ? -40.828 42.748 63.301 1.00 100.60 58 SER B O 1
ATOM 1552 N N . VAL B 1 32 ? -40.907 44.995 63.163 1.00 88.31 59 VAL B N 1
ATOM 1553 C CA . VAL B 1 32 ? -42.249 45.098 63.759 1.00 81.54 59 VAL B CA 1
ATOM 1554 C C . VAL B 1 32 ? -43.349 44.487 62.891 1.00 76.21 59 VAL B C 1
ATOM 1555 O O . VAL B 1 32 ? -44.458 44.267 63.372 1.00 76.35 59 VAL B O 1
ATOM 1559 N N . ALA B 1 33 ? -43.047 44.229 61.621 1.00 70.26 60 ALA B N 1
ATOM 1560 C CA . ALA B 1 33 ? -43.969 43.521 60.739 1.00 64.05 60 ALA B CA 1
ATOM 1561 C C . ALA B 1 33 ? -44.072 42.044 61.112 1.00 69.57 60 ALA B C 1
ATOM 1562 O O . ALA B 1 33 ? -45.128 41.440 60.960 1.00 70.65 60 ALA B O 1
ATOM 1564 N N . VAL B 1 34 ? -42.978 41.475 61.615 1.00 73.36 61 VAL B N 1
ATOM 1565 C CA . VAL B 1 34 ? -42.884 40.032 61.844 1.00 73.85 61 VAL B CA 1
ATOM 1566 C C . VAL B 1 34 ? -44.024 39.489 62.702 1.00 71.64 61 VAL B C 1
ATOM 1567 O O . VAL B 1 34 ? -44.666 38.513 62.313 1.00 78.70 61 VAL B O 1
ATOM 1571 N N . PRO B 1 35 ? -44.277 40.104 63.873 1.00 68.98 62 PRO B N 1
ATOM 1572 C CA . PRO B 1 35 ? -45.373 39.600 64.700 1.00 67.94 62 PRO B CA 1
ATOM 1573 C C . PRO B 1 35 ? -46.711 39.531 63.954 1.00 68.74 62 PRO B C 1
ATOM 1574 O O . PRO B 1 35 ? -47.509 38.634 64.221 1.00 67.04 62 PRO B O 1
ATOM 1578 N N . VAL B 1 36 ? -46.940 40.457 63.023 1.00 66.23 63 VAL B N 1
ATOM 1579 C CA . VAL B 1 36 ? -48.189 40.496 62.255 1.00 59.83 63 VAL B CA 1
ATOM 1580 C C . VAL B 1 36 ? -48.335 39.247 61.378 1.00 64.44 63 VAL B C 1
ATOM 1581 O O . VAL B 1 36 ? -49.426 38.693 61.246 1.00 63.66 63 VAL B O 1
ATOM 1585 N N . ALA B 1 37 ? -47.231 38.808 60.785 1.00 66.91 64 ALA B N 1
ATOM 1586 C CA . ALA B 1 37 ? -47.211 37.565 60.026 1.00 63.49 64 ALA B CA 1
ATOM 1587 C C . ALA B 1 37 ? -47.228 36.347 60.951 1.00 68.30 64 ALA B C 1
ATOM 1588 O O . ALA B 1 37 ? -47.844 35.325 60.634 1.00 72.44 64 ALA B O 1
ATOM 1590 N N . ALA B 1 38 ? -46.543 36.453 62.087 1.00 71.72 65 ALA B N 1
ATOM 1591 C CA . ALA B 1 38 ? -46.503 35.367 63.066 1.00 77.58 65 ALA B CA 1
ATOM 1592 C C . ALA B 1 38 ? -47.886 35.103 63.661 1.00 79.93 65 ALA B C 1
ATOM 1593 O O . ALA B 1 38 ? -48.306 33.951 63.781 1.00 84.69 65 ALA B O 1
ATOM 1595 N N . GLU B 1 39 ? -48.586 36.176 64.024 1.00 80.07 66 GLU B N 1
ATOM 1596 C CA . GLU B 1 39 ? -49.917 36.083 64.629 1.00 77.94 66 GLU B CA 1
ATOM 1597 C C . GLU B 1 39 ? -50.935 35.499 63.650 1.00 81.47 66 GLU B C 1
ATOM 1598 O O . GLU B 1 39 ? -51.884 34.829 64.056 1.00 83.29 66 GLU B O 1
ATOM 1604 N N . THR B 1 40 ? -50.742 35.774 62.362 1.00 86.97 67 THR B N 1
ATOM 1605 C CA . THR B 1 40 ? -51.542 35.151 61.313 1.00 85.95 67 THR B CA 1
ATOM 1606 C C . THR B 1 40 ? -51.316 33.650 61.292 1.00 93.48 67 THR B C 1
ATOM 1607 O O . THR B 1 40 ? -52.247 32.878 61.075 1.00 101.95 67 THR B O 1
ATOM 1611 N N . GLY B 1 41 ? -50.062 33.254 61.498 1.00 97.26 68 GLY B N 1
ATOM 1612 C CA . GLY B 1 41 ? -49.627 31.880 61.305 1.00 97.79 68 GLY B CA 1
ATOM 1613 C C . GLY B 1 41 ? -49.149 31.740 59.875 1.00 100.02 68 GLY B C 1
ATOM 1614 O O . GLY B 1 41 ? -49.650 30.907 59.121 1.00 110.43 68 GLY B O 1
ATOM 1615 N N . GLY B 1 42 ? -48.187 32.573 59.494 1.00 91.92 69 GLY B N 1
ATOM 1616 C CA . GLY B 1 42 ? -47.696 32.573 58.129 1.00 86.81 69 GLY B CA 1
ATOM 1617 C C . GLY B 1 42 ? -46.579 33.560 57.843 1.00 79.91 69 GLY B C 1
ATOM 1618 O O . GLY B 1 42 ? -45.627 33.686 58.612 1.00 73.38 69 GLY B O 1
ATOM 1619 N N . GLU B 1 43 ? -46.721 34.278 56.735 1.00 77.32 70 GLU B N 1
ATOM 1620 C CA . GLU B 1 43 ? -45.594 34.913 56.067 1.00 77.94 70 GLU B CA 1
ATOM 1621 C C . GLU B 1 43 ? -45.948 36.291 55.531 1.00 69.36 70 GLU B C 1
ATOM 1622 O O . GLU B 1 43 ? -47.115 36.611 55.338 1.00 67.49 70 GLU B O 1
ATOM 1628 N N . LEU B 1 44 ? -44.919 37.096 55.293 1.00 65.70 71 LEU B N 1
ATOM 1629 C CA . LEU B 1 44 ? -45.075 38.408 54.677 1.00 63.52 71 LEU B CA 1
ATOM 1630 C C . LEU B 1 44 ? -44.765 38.336 53.193 1.00 64.12 71 LEU B C 1
ATOM 1631 O O . LEU B 1 44 ? -43.850 37.622 52.778 1.00 72.37 71 LEU B O 1
ATOM 1636 N N . THR B 1 45 ? -45.526 39.088 52.405 1.00 60.65 72 THR B N 1
ATOM 1637 C CA . THR B 1 45 ? -45.237 39.297 50.994 1.00 64.24 72 THR B CA 1
ATOM 1638 C C . THR B 1 45 ? -44.576 40.666 50.844 1.00 60.98 72 THR B C 1
ATOM 1639 O O . THR B 1 45 ? -45.035 41.635 51.440 1.00 56.28 72 THR B O 1
ATOM 1643 N N . VAL B 1 46 ? -43.508 40.752 50.056 1.00 59.92 73 VAL B N 1
ATOM 1644 C CA . VAL B 1 46 ? -42.812 42.028 49.868 1.00 61.83 73 VAL B CA 1
ATOM 1645 C C . VAL B 1 46 ? -43.481 42.819 48.740 1.00 63.61 73 VAL B C 1
ATOM 1646 O O . VAL B 1 46 ? -43.322 42.504 47.558 1.00 59.68 73 VAL B O 1
ATOM 1658 N N . GLY B 1 48 ? -43.281 46.280 48.314 1.00 55.68 75 GLY B N 1
ATOM 1659 C CA . GLY B 1 48 ? -42.452 47.385 47.827 1.00 57.97 75 GLY B CA 1
ATOM 1660 C C . GLY B 1 48 ? -41.035 47.367 48.381 1.00 58.78 75 GLY B C 1
ATOM 1661 O O . GLY B 1 48 ? -40.794 46.843 49.466 1.00 56.97 75 GLY B O 1
ATOM 1662 N N . LEU B 1 49 ? -40.100 47.936 47.621 1.00 59.11 76 LEU B N 1
ATOM 1663 C CA . LEU B 1 49 ? -38.697 48.021 48.020 1.00 59.14 76 LEU B CA 1
ATOM 1664 C C . LEU B 1 49 ? -38.399 49.389 48.604 1.00 60.82 76 LEU B C 1
ATOM 1665 O O . LEU B 1 49 ? -39.062 50.360 48.253 1.00 65.77 76 LEU B O 1
ATOM 1670 N N . PRO B 1 50 ? -37.385 49.477 49.486 1.00 61.91 77 PRO B N 1
ATOM 1671 C CA . PRO B 1 50 ? -37.083 50.745 50.131 1.00 59.74 77 PRO B CA 1
ATOM 1672 C C . PRO B 1 50 ? -36.358 51.690 49.195 1.00 60.57 77 PRO B C 1
ATOM 1673 O O . PRO B 1 50 ? -35.731 51.256 48.224 1.00 64.74 77 PRO B O 1
ATOM 1677 N N . TYR B 1 51 ? -36.459 52.976 49.489 1.00 59.26 78 TYR B N 1
ATOM 1678 C CA . TYR B 1 51 ? -35.819 53.999 48.685 1.00 61.08 78 TYR B CA 1
ATOM 1679 C C . TYR B 1 51 ? -35.626 55.251 49.526 1.00 58.51 78 TYR B C 1
ATOM 1680 O O . TYR B 1 51 ? -36.270 55.422 50.564 1.00 54.58 78 TYR B O 1
ATOM 1689 N N . VAL B 1 52 ? -34.728 56.112 49.068 1.00 65.17 79 VAL B N 1
ATOM 1690 C CA . VAL B 1 52 ? -34.423 57.359 49.745 1.00 68.79 79 VAL B CA 1
ATOM 1691 C C . VAL B 1 52 ? -34.963 58.497 48.893 1.00 71.09 79 VAL B C 1
ATOM 1692 O O . VAL B 1 52 ? -35.001 58.397 47.666 1.00 68.93 79 VAL B O 1
ATOM 1696 N N . GLN B 1 53 ? -35.406 59.565 49.545 1.00 77.04 80 GLN B N 1
ATOM 1697 C CA . GLN B 1 53 ? -35.822 60.761 48.826 1.00 88.30 80 GLN B CA 1
ATOM 1698 C C . GLN B 1 53 ? -35.437 62.019 49.591 1.00 91.68 80 GLN B C 1
ATOM 1699 O O . GLN B 1 53 ? -35.257 61.993 50.807 1.00 94.15 80 GLN B O 1
ATOM 1705 N N . VAL B 1 54 ? -35.320 63.117 48.853 1.00 93.95 81 VAL B N 1
ATOM 1706 C CA . VAL B 1 54 ? -34.941 64.406 49.414 1.00 90.00 81 VAL B CA 1
ATOM 1707 C C . VAL B 1 54 ? -36.053 64.901 50.340 1.00 87.20 81 VAL B C 1
ATOM 1708 O O . VAL B 1 54 ? -37.217 64.539 50.169 1.00 80.50 81 VAL B O 1
ATOM 1712 N N . CYS B 1 55 ? -35.684 65.704 51.335 1.00 88.28 82 CYS B N 1
ATOM 1713 C CA . CYS B 1 55 ? -36.659 66.351 52.215 1.00 91.71 82 CYS B CA 1
ATOM 1714 C C . CYS B 1 55 ? -36.077 67.614 52.829 1.00 97.33 82 CYS B C 1
ATOM 1715 O O . CYS B 1 55 ? -34.898 67.926 52.640 1.00 95.53 82 CYS B O 1
ATOM 1718 N N . GLY B 1 56 ? -36.920 68.335 53.564 1.00 102.84 83 GLY B N 1
ATOM 1719 C CA . GLY B 1 56 ? -36.496 69.529 54.275 1.00 108.10 83 GLY B CA 1
ATOM 1720 C C . GLY B 1 56 ? -36.318 70.706 53.345 1.00 113.61 83 GLY B C 1
ATOM 1721 O O . GLY B 1 56 ? -36.386 70.566 52.121 1.00 115.09 83 GLY B O 1
ATOM 1722 N N . THR B 1 57 ? -36.079 71.867 53.940 1.00 120.72 84 THR B N 1
ATOM 1723 C CA . THR B 1 57 ? -35.919 73.105 53.192 1.00 125.39 84 THR B CA 1
ATOM 1724 C C . THR B 1 57 ? -34.858 73.978 53.864 1.00 128.68 84 THR B C 1
ATOM 1725 O O . THR B 1 57 ? -34.731 73.971 55.088 1.00 134.04 84 THR B O 1
ATOM 1729 N N . GLY B 1 58 ? -34.082 74.703 53.061 1.00 128.96 85 GLY B N 1
ATOM 1730 C CA . GLY B 1 58 ? -33.036 75.586 53.580 1.00 122.79 85 GLY B CA 1
ATOM 1731 C C . GLY B 1 58 ? -31.889 74.816 54.210 1.00 116.96 85 GLY B C 1
ATOM 1732 O O . GLY B 1 58 ? -31.381 73.857 53.625 1.00 109.00 85 GLY B O 1
ATOM 1733 N N . ASP B 1 59 ? -31.493 75.224 55.414 1.00 113.90 86 ASP B N 1
ATOM 1734 C CA . ASP B 1 59 ? -30.408 74.553 56.141 1.00 113.25 86 ASP B CA 1
ATOM 1735 C C . ASP B 1 59 ? -30.868 73.295 56.896 1.00 109.32 86 ASP B C 1
ATOM 1736 O O . ASP B 1 59 ? -30.054 72.625 57.530 1.00 105.91 86 ASP B O 1
ATOM 1741 N N . THR B 1 60 ? -32.164 72.981 56.834 1.00 112.36 87 THR B N 1
ATOM 1742 C CA . THR B 1 60 ? -32.688 71.714 57.362 1.00 106.65 87 THR B CA 1
ATOM 1743 C C . THR B 1 60 ? -32.956 70.697 56.243 1.00 103.74 87 THR B C 1
ATOM 1744 O O . THR B 1 60 ? -33.725 69.747 56.430 1.00 106.84 87 THR B O 1
ATOM 1748 N N . GLN B 1 61 ? -32.327 70.898 55.084 1.00 102.55 88 GLN B N 1
ATOM 1749 C CA . GLN B 1 61 ? -32.418 69.942 53.977 1.00 96.70 88 GLN B CA 1
ATOM 1750 C C . GLN B 1 61 ? -31.687 68.661 54.330 1.00 88.83 88 GLN B C 1
ATOM 1751 O O . GLN B 1 61 ? -30.658 68.690 55.006 1.00 84.56 88 GLN B O 1
ATOM 1757 N N . GLY B 1 62 ? -32.215 67.538 53.858 1.00 86.66 89 GLY B N 1
ATOM 1758 C CA . GLY B 1 62 ? -31.596 66.248 54.121 1.00 82.69 89 GLY B CA 1
ATOM 1759 C C . GLY B 1 62 ? -32.206 65.125 53.318 1.00 76.16 89 GLY B C 1
ATOM 1760 O O . GLY B 1 62 ? -32.592 65.313 52.165 1.00 87.03 89 GLY B O 1
ATOM 1761 N N . TYR B 1 63 ? -32.300 63.957 53.941 1.00 71.20 90 TYR B N 1
ATOM 1762 C CA . TYR B 1 63 ? -32.802 62.763 53.280 1.00 70.40 90 TYR B CA 1
ATOM 1763 C C . TYR B 1 63 ? -33.740 61.973 54.186 1.00 68.65 90 TYR B C 1
ATOM 1764 O O . TYR B 1 63 ? -33.592 61.954 55.408 1.00 73.62 90 TYR B O 1
ATOM 1773 N N . ARG B 1 64 ? -34.707 61.326 53.552 1.00 68.74 91 ARG B N 1
ATOM 1774 C CA . ARG B 1 64 ? -35.736 60.554 54.221 1.00 69.98 91 ARG B CA 1
ATOM 1775 C C . ARG B 1 64 ? -35.657 59.139 53.681 1.00 67.48 91 ARG B C 1
ATOM 1776 O O . ARG B 1 64 ? -35.331 58.952 52.506 1.00 69.95 91 ARG B O 1
ATOM 1784 N N . VAL B 1 65 ? -35.961 58.147 54.512 1.00 59.79 92 VAL B N 1
ATOM 1785 C CA . VAL B 1 65 ? -35.953 56.763 54.040 1.00 58.44 92 VAL B CA 1
ATOM 1786 C C . VAL B 1 65 ? -37.327 56.087 54.198 1.00 57.55 92 VAL B C 1
ATOM 1787 O O . VAL B 1 65 ? -37.851 55.923 55.309 1.00 54.36 92 VAL B O 1
ATOM 1791 N N . VAL B 1 66 ? -37.909 55.733 53.057 1.00 55.10 93 VAL B N 1
ATOM 1792 C CA . VAL B 1 66 ? -39.100 54.897 53.015 1.00 58.87 93 VAL B CA 1
ATOM 1793 C C . VAL B 1 66 ? -38.611 53.461 53.010 1.00 58.02 93 VAL B C 1
ATOM 1794 O O . VAL B 1 66 ? -37.789 53.096 52.168 1.00 59.17 93 VAL B O 1
ATOM 1798 N N . GLY B 1 67 ? -39.104 52.648 53.943 1.00 57.26 94 GLY B N 1
ATOM 1799 C CA . GLY B 1 67 ? -38.623 51.275 54.078 1.00 56.76 94 GLY B CA 1
ATOM 1800 C C . GLY B 1 67 ? -39.346 50.297 53.180 1.00 56.63 94 GLY B C 1
ATOM 1801 O O . GLY B 1 67 ? -40.085 50.690 52.276 1.00 64.46 94 GLY B O 1
ATOM 1802 N N . TYR B 1 68 ? -39.123 49.011 53.435 1.00 55.11 95 TYR B N 1
ATOM 1803 C CA . TYR B 1 68 ? -39.855 47.960 52.750 1.00 54.10 95 TYR B CA 1
ATOM 1804 C C . TYR B 1 68 ? -41.340 48.086 53.061 1.00 53.48 95 TYR B C 1
ATOM 1805 O O . TYR B 1 68 ? -41.721 48.528 54.140 1.00 58.97 95 TYR B O 1
ATOM 1814 N N . THR B 1 69 ? -42.176 47.707 52.106 1.00 59.48 96 THR B N 1
ATOM 1815 C CA . THR B 1 69 ? -43.602 47.562 52.345 1.00 58.64 96 THR B CA 1
ATOM 1816 C C . THR B 1 69 ? -43.894 46.076 52.299 1.00 59.06 96 THR B C 1
ATOM 1817 O O . THR B 1 69 ? -43.647 45.441 51.280 1.00 62.80 96 THR B O 1
ATOM 1821 N N . THR B 1 70 ? -44.396 45.519 53.400 1.00 59.58 97 THR B N 1
ATOM 1822 C CA . THR B 1 70 ? -44.748 44.097 53.453 1.00 60.95 97 THR B CA 1
ATOM 1823 C C . THR B 1 70 ? -46.232 43.888 53.766 1.00 60.27 97 THR B C 1
ATOM 1824 O O . THR B 1 70 ? -46.863 44.716 54.417 1.00 58.64 97 THR B O 1
ATOM 1828 N N . VAL B 1 71 ? -46.771 42.763 53.306 1.00 62.99 98 VAL B N 1
ATOM 1829 C CA . VAL B 1 71 ? -48.201 42.480 53.405 1.00 60.11 98 VAL B CA 1
ATOM 1830 C C . VAL B 1 71 ? -48.437 41.118 54.047 1.00 60.38 98 VAL B C 1
ATOM 1831 O O . VAL B 1 71 ? -47.902 40.113 53.591 1.00 72.09 98 VAL B O 1
ATOM 1835 N N . ALA B 1 72 ? -49.236 41.099 55.112 1.00 63.05 99 ALA B N 1
ATOM 1836 C CA . ALA B 1 72 ? -49.631 39.862 55.784 1.00 59.84 99 ALA B CA 1
ATOM 1837 C C . ALA B 1 72 ? -51.103 39.612 55.513 1.00 62.04 99 ALA B C 1
ATOM 1838 O O . ALA B 1 72 ? -51.811 40.525 55.100 1.00 60.03 99 ALA B O 1
ATOM 1840 N N . PRO B 1 73 ? -51.578 38.377 55.750 1.00 70.26 100 PRO B N 1
ATOM 1841 C CA . PRO B 1 73 ? -53.017 38.139 55.611 1.00 73.07 100 PRO B CA 1
ATOM 1842 C C . PRO B 1 73 ? -53.821 38.903 56.660 1.00 76.02 100 PRO B C 1
ATOM 1843 O O . PRO B 1 73 ? -53.261 39.358 57.659 1.00 72.10 100 PRO B O 1
ATOM 1847 N N . SER B 1 74 ? -55.124 39.041 56.431 1.00 81.07 101 SER B N 1
ATOM 1848 C CA . SER B 1 74 ? -55.946 39.943 57.238 1.00 77.00 101 SER B CA 1
ATOM 1849 C C . SER B 1 74 ? -56.260 39.396 58.631 1.00 74.22 101 SER B C 1
ATOM 1850 O O . SER B 1 74 ? -56.185 38.194 58.876 1.00 70.57 101 SER B O 1
ATOM 1861 N N . SER B 1 76 ? -58.927 40.843 62.200 1.00 74.66 103 SER B N 1
ATOM 1862 C CA . SER B 1 76 ? -59.879 41.872 62.621 1.00 72.96 103 SER B CA 1
ATOM 1863 C C . SER B 1 76 ? -59.121 43.080 63.162 1.00 67.99 103 SER B C 1
ATOM 1864 O O . SER B 1 76 ? -58.094 42.933 63.824 1.00 64.04 103 SER B O 1
ATOM 1867 N N . PHE B 1 77 ? -59.619 44.275 62.867 1.00 67.87 104 PHE B N 1
ATOM 1868 C CA . PHE B 1 77 ? -58.940 45.497 63.291 1.00 67.45 104 PHE B CA 1
ATOM 1869 C C . PHE B 1 77 ? -58.720 45.543 64.806 1.00 68.64 104 PHE B C 1
ATOM 1870 O O . PHE B 1 77 ? -57.662 45.953 65.273 1.00 67.34 104 PHE B O 1
ATOM 1878 N N . GLU B 1 78 ? -59.734 45.138 65.564 1.00 78.52 105 GLU B N 1
ATOM 1879 C CA . GLU B 1 78 ? -59.627 45.074 67.029 1.00 82.85 105 GLU B CA 1
ATOM 1880 C C . GLU B 1 78 ? -58.456 44.212 67.489 1.00 80.74 105 GLU B C 1
ATOM 1881 O O . GLU B 1 78 ? -57.784 44.556 68.454 1.00 78.38 105 GLU B O 1
ATOM 1887 N N . ARG B 1 79 ? -58.222 43.103 66.790 1.00 79.01 106 ARG B N 1
ATOM 1888 C CA . ARG B 1 79 ? -57.143 42.174 67.121 1.00 70.96 106 ARG B CA 1
ATOM 1889 C C . ARG B 1 79 ? -55.779 42.734 66.710 1.00 70.13 106 ARG B C 1
ATOM 1890 O O . ARG B 1 79 ? -54.769 42.417 67.333 1.00 72.30 106 ARG B O 1
ATOM 1898 N N . LEU B 1 80 ? -55.759 43.560 65.661 1.00 68.82 107 LEU B N 1
ATOM 1899 C CA . LEU B 1 80 ? -54.536 44.220 65.197 1.00 63.40 107 LEU B CA 1
ATOM 1900 C C . LEU B 1 80 ? -54.093 45.301 66.174 1.00 65.11 107 LEU B C 1
ATOM 1901 O O . LEU B 1 80 ? -52.905 45.404 66.498 1.00 59.89 107 LEU B O 1
ATOM 1906 N N . GLU B 1 81 ? -55.046 46.120 66.619 1.00 64.65 108 GLU B N 1
ATOM 1907 C CA . GLU B 1 81 ? -54.772 47.173 67.602 1.00 68.09 108 GLU B CA 1
ATOM 1908 C C . GLU B 1 81 ? -54.247 46.566 68.900 1.00 69.86 108 GLU B C 1
ATOM 1909 O O . GLU B 1 81 ? -53.307 47.090 69.499 1.00 75.81 108 GLU B O 1
ATOM 1915 N N . LYS B 1 82 ? -54.863 45.466 69.325 1.00 71.71 109 LYS B N 1
ATOM 1916 C CA . LYS B 1 82 ? -54.385 44.696 70.470 1.00 78.61 109 LYS B CA 1
ATOM 1917 C C . LYS B 1 82 ? -52.929 44.300 70.253 1.00 76.48 109 LYS B C 1
ATOM 1918 O O . LYS B 1 82 ? -52.076 44.558 71.101 1.00 79.64 109 LYS B O 1
ATOM 1924 N N . LEU B 1 83 ? -52.653 43.701 69.098 1.00 73.17 110 LEU B N 1
ATOM 1925 C CA . LEU B 1 83 ? -51.311 43.235 68.766 1.00 71.94 110 LEU B CA 1
ATOM 1926 C C . LEU B 1 83 ? -50.299 44.375 68.732 1.00 69.95 110 LEU B C 1
ATOM 1927 O O . LEU B 1 83 ? -49.272 44.309 69.391 1.00 71.23 110 LEU B O 1
ATOM 1932 N N . VAL B 1 84 ? -50.596 45.419 67.966 1.00 73.19 111 VAL B N 1
ATOM 1933 C CA . VAL B 1 84 ? -49.665 46.535 67.799 1.00 71.04 111 VAL B CA 1
ATOM 1934 C C . VAL B 1 84 ? -49.356 47.197 69.139 1.00 74.40 111 VAL B C 1
ATOM 1935 O O . VAL B 1 84 ? -48.205 47.545 69.408 1.00 77.65 111 VAL B O 1
ATOM 1939 N N . THR B 1 85 ? -50.380 47.357 69.974 1.00 77.19 112 THR B N 1
ATOM 1940 C CA . THR B 1 85 ? -50.224 48.011 71.272 1.00 83.18 112 THR B CA 1
ATOM 1941 C C . THR B 1 85 ? -49.433 47.140 72.249 1.00 87.32 112 THR B C 1
ATOM 1942 O O . THR B 1 85 ? -48.484 47.612 72.876 1.00 89.98 112 THR B O 1
ATOM 1946 N N . GLU B 1 86 ? -49.816 45.870 72.364 1.00 90.78 113 GLU B N 1
ATOM 1947 C CA . GLU B 1 86 ? -49.160 44.950 73.304 1.00 94.83 113 GLU B CA 1
ATOM 1948 C C . GLU B 1 86 ? -47.742 44.576 72.872 1.00 100.55 113 GLU B C 1
ATOM 1949 O O . GLU B 1 86 ? -46.924 44.195 73.704 1.00 120.60 113 GLU B O 1
ATOM 1955 N N . ASN B 1 87 ? -47.448 44.706 71.581 1.00 99.95 114 ASN B N 1
ATOM 1956 C CA . ASN B 1 87 ? -46.124 44.393 71.046 1.00 100.09 114 ASN B CA 1
ATOM 1957 C C . ASN B 1 87 ? -45.343 45.676 70.705 1.00 92.59 114 ASN B C 1
ATOM 1958 O O . ASN B 1 87 ? -44.440 45.660 69.869 1.00 95.66 114 ASN B O 1
ATOM 1963 N N . LYS B 1 88 ? -45.688 46.775 71.377 1.00 85.04 115 LYS B N 1
ATOM 1964 C CA . LYS B 1 88 ? -45.127 48.096 71.088 1.00 80.04 115 LYS B CA 1
ATOM 1965 C C . LYS B 1 88 ? -43.648 48.156 71.446 1.00 76.94 115 LYS B C 1
ATOM 1966 O O . LYS B 1 88 ? -43.270 47.793 72.559 1.00 83.40 115 LYS B O 1
ATOM 1972 N N . PRO B 1 89 ? -42.805 48.623 70.510 1.00 74.09 116 PRO B N 1
ATOM 1973 C CA . PRO B 1 89 ? -41.369 48.720 70.759 1.00 77.14 116 PRO B CA 1
ATOM 1974 C C . PRO B 1 89 ? -40.988 49.968 71.547 1.00 80.01 116 PRO B C 1
ATOM 1975 O O . PRO B 1 89 ? -41.735 50.948 71.553 1.00 79.26 116 PRO B O 1
ATOM 1979 N N . ASP B 1 90 ? -39.823 49.924 72.191 1.00 87.63 117 ASP B N 1
ATOM 1980 C CA . ASP B 1 90 ? -39.369 51.004 73.076 1.00 93.08 117 ASP B CA 1
ATOM 1981 C C . ASP B 1 90 ? -39.196 52.343 72.361 1.00 88.27 117 ASP B C 1
ATOM 1982 O O . ASP B 1 90 ? -39.491 53.392 72.932 1.00 90.46 117 ASP B O 1
ATOM 1987 N N . TRP B 1 91 ? -38.723 52.307 71.118 1.00 83.10 118 TRP B N 1
ATOM 1988 C CA . TRP B 1 91 ? -38.503 53.536 70.338 1.00 83.36 118 TRP B CA 1
ATOM 1989 C C . TRP B 1 91 ? -39.791 54.288 69.960 1.00 82.10 118 TRP B C 1
ATOM 1990 O O . TRP B 1 91 ? -39.726 55.427 69.496 1.00 79.80 118 TRP B O 1
ATOM 2001 N N . ALA B 1 92 ? -40.947 53.655 70.158 1.00 78.00 119 ALA B N 1
ATOM 2002 C CA . ALA B 1 92 ? -42.233 54.244 69.791 1.00 77.11 119 ALA B CA 1
ATOM 2003 C C . ALA B 1 92 ? -42.794 55.120 70.907 1.00 79.60 119 ALA B C 1
ATOM 2004 O O . ALA B 1 92 ? -43.249 54.605 71.931 1.00 81.93 119 ALA B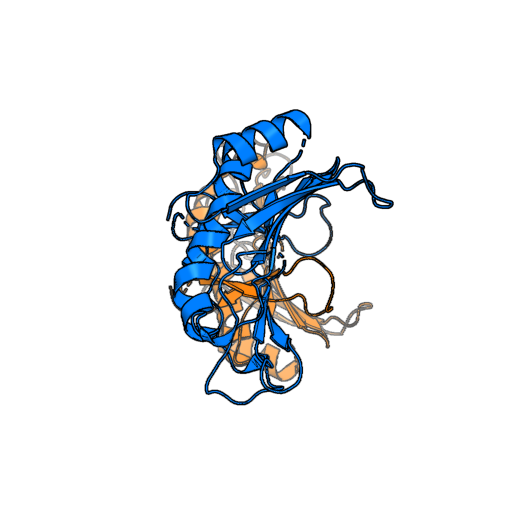 O 1
ATOM 2006 N N . VAL B 1 93 ? -42.776 56.438 70.703 1.00 80.68 120 VAL B N 1
ATOM 2007 C CA . VAL B 1 93 ? -43.284 57.384 71.715 1.00 87.07 120 VAL B CA 1
ATOM 2008 C C . VAL B 1 93 ? -44.809 57.465 71.776 1.00 83.11 120 VAL B C 1
ATOM 2009 O O . VAL B 1 93 ? -45.363 57.916 72.779 1.00 82.88 120 VAL B O 1
ATOM 2013 N N . ALA B 1 94 ? -45.484 57.038 70.713 1.00 83.66 121 ALA B N 1
ATOM 2014 C CA . ALA B 1 94 ? -46.944 57.097 70.669 1.00 86.75 121 ALA B CA 1
ATOM 2015 C C . ALA B 1 94 ? -47.530 56.111 69.664 1.00 78.76 121 ALA B C 1
ATOM 2016 O O . ALA B 1 94 ? -46.897 55.775 68.661 1.00 70.98 121 ALA B O 1
ATOM 2018 N N . VAL B 1 95 ? -48.745 55.654 69.953 1.00 78.21 122 VAL B N 1
ATOM 2019 C CA . VAL B 1 95 ? -49.495 54.781 69.059 1.00 75.84 122 VAL B CA 1
ATOM 2020 C C . VAL B 1 95 ? -50.752 55.525 68.635 1.00 77.79 122 VAL B C 1
ATOM 2021 O O . VAL B 1 95 ? -51.635 55.768 69.457 1.00 83.25 122 VAL B O 1
ATOM 2025 N N . GLN B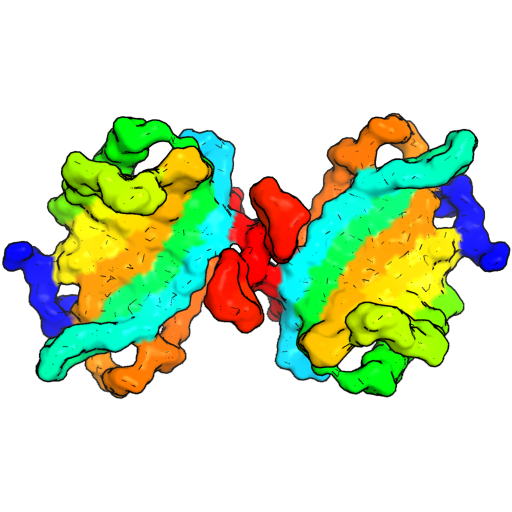 1 96 ? -50.823 55.898 67.360 1.00 74.81 123 GLN B N 1
ATOM 2026 C CA . GLN B 1 96 ? -51.981 56.604 66.832 1.00 76.48 123 GLN B CA 1
ATOM 2027 C C . GLN B 1 96 ? -52.871 55.643 66.064 1.00 70.33 123 GLN B C 1
ATOM 2028 O O . GLN B 1 96 ? -52.396 54.873 65.235 1.00 71.77 123 GLN B O 1
ATOM 2034 N N . VAL B 1 97 ? -54.166 55.703 66.351 1.00 72.68 124 VAL B N 1
ATOM 2035 C CA . VAL B 1 97 ? -55.158 54.833 65.734 1.00 68.26 124 VAL B CA 1
ATOM 2036 C C . VAL B 1 97 ? -56.152 55.708 64.972 1.00 69.22 124 VAL B C 1
ATOM 2037 O O . VAL B 1 97 ? -56.751 56.619 65.548 1.00 63.18 124 VAL B O 1
ATOM 2041 N N . ASP B 1 98 ? -56.316 55.436 63.679 1.00 71.03 125 ASP B N 1
ATOM 2042 C CA . ASP B 1 98 ? -57.250 56.194 62.848 1.00 71.55 125 ASP B CA 1
ATOM 2043 C C . ASP B 1 98 ? -58.652 56.114 63.435 1.00 79.04 125 ASP B C 1
ATOM 2044 O O . ASP B 1 98 ? -59.115 55.047 63.827 1.00 77.27 125 ASP B O 1
ATOM 2049 N N . LYS B 1 99 ? -59.314 57.262 63.488 1.00 91.23 126 LYS B N 1
ATOM 2050 C CA . LYS B 1 99 ? -60.642 57.385 64.087 1.00 101.02 126 LYS B CA 1
ATOM 2051 C C . LYS B 1 99 ? -61.725 56.701 63.262 1.00 97.83 126 LYS B C 1
ATOM 2052 O O . LYS B 1 99 ? -62.767 56.327 63.792 1.00 94.87 126 LYS B O 1
ATOM 2058 N N . GLN B 1 100 ? -61.476 56.547 61.966 1.00 101.80 127 GLN B N 1
ATOM 2059 C CA . GLN B 1 100 ? -62.471 55.993 61.058 1.00 106.66 127 GLN B CA 1
ATOM 2060 C C . GLN B 1 100 ? -61.798 55.337 59.861 1.00 109.73 127 GLN B C 1
ATOM 2061 O O . GLN B 1 100 ? -60.649 55.643 59.548 1.00 103.56 127 GLN B O 1
ATOM 2067 N N . ILE B 1 101 ? -62.513 54.429 59.199 1.00 116.90 128 ILE B N 1
ATOM 2068 C CA . ILE B 1 101 ? -62.050 53.859 57.931 1.00 118.20 128 ILE B CA 1
ATOM 2069 C C . ILE B 1 101 ? -62.219 54.909 56.832 1.00 111.03 128 ILE B C 1
ATOM 2070 O O . ILE B 1 101 ? -63.283 55.519 56.713 1.00 102.36 128 ILE B O 1
ATOM 2075 N N . ASP B 1 102 ? -61.173 55.108 56.028 1.00 109.36 129 ASP B N 1
ATOM 2076 C CA . ASP B 1 102 ? -61.187 56.133 54.984 1.00 117.26 129 ASP B CA 1
ATOM 2077 C C . ASP B 1 102 ? -61.947 55.651 53.733 1.00 121.87 129 ASP B C 1
ATOM 2078 O O . ASP B 1 102 ? -62.609 54.609 53.762 1.00 119.20 129 ASP B O 1
ATOM 2083 N N . ARG B 1 103 ? -61.828 56.403 52.639 1.00 124.19 130 ARG B N 1
ATOM 2084 C CA . ARG B 1 103 ? -62.593 56.147 51.412 1.00 121.19 130 ARG B CA 1
ATOM 2085 C C . ARG B 1 103 ? -62.281 54.771 50.814 1.00 118.54 130 ARG B C 1
ATOM 2086 O O . ARG B 1 103 ? -63.165 54.120 50.254 1.00 113.03 130 ARG B O 1
ATOM 2094 N N . ASP B 1 104 ? -61.031 54.328 50.966 1.00 121.66 131 ASP B N 1
ATOM 2095 C CA . ASP B 1 104 ? -60.525 53.106 50.326 1.00 116.49 131 ASP B CA 1
ATOM 2096 C C . ASP B 1 104 ? -60.832 51.815 51.095 1.00 111.38 131 ASP B C 1
ATOM 2097 O O . ASP B 1 104 ? -60.339 50.750 50.720 1.00 122.22 131 ASP B O 1
ATOM 2102 N N . ALA B 1 105 ? -61.636 51.907 52.156 1.00 103.36 132 ALA B N 1
ATOM 2103 C CA . ALA B 1 105 ? -61.886 50.780 53.064 1.00 101.72 132 ALA B CA 1
ATOM 2104 C C . ALA B 1 105 ? -60.615 50.330 53.812 1.00 90.87 132 ALA B C 1
ATOM 2105 O O . ALA B 1 105 ? -60.435 49.141 54.099 1.00 89.51 132 ALA B O 1
ATOM 2107 N N . THR B 1 106 ? -59.739 51.286 54.118 1.00 78.03 133 THR B N 1
ATOM 2108 C CA . THR B 1 106 ? -58.524 51.001 54.872 1.00 84.53 133 THR B CA 1
ATOM 2109 C C . THR B 1 106 ? -58.521 51.801 56.163 1.00 85.06 133 THR B C 1
ATOM 2110 O O . THR B 1 106 ? -58.998 52.934 56.196 1.00 86.54 133 THR B O 1
ATOM 2114 N N . ARG B 1 107 ? -57.979 51.203 57.219 1.00 76.15 134 ARG B N 1
ATOM 2115 C CA . ARG B 1 107 ? -57.845 51.881 58.499 1.00 69.63 134 ARG B CA 1
ATOM 2116 C C . ARG B 1 107 ? -56.433 51.692 59.014 1.00 64.82 134 ARG B C 1
ATOM 2117 O O . ARG B 1 107 ? -55.929 50.575 59.048 1.00 63.39 134 ARG B O 1
ATOM 2125 N N . GLY B 1 108 ? -55.805 52.790 59.417 1.00 62.52 135 GLY B N 1
ATOM 2126 C CA . GLY B 1 108 ? -54.391 52.783 59.774 1.00 62.41 135 GLY B CA 1
ATOM 2127 C C . GLY B 1 108 ? -54.123 52.850 61.264 1.00 61.14 135 GLY B C 1
ATOM 2128 O O . GLY B 1 108 ? -54.881 53.459 62.017 1.00 59.66 135 GLY B O 1
ATOM 2129 N N . ILE B 1 109 ? -53.041 52.199 61.681 1.00 59.70 136 ILE B N 1
ATOM 2130 C CA . ILE B 1 109 ? -52.449 52.421 62.996 1.00 58.54 136 ILE B CA 1
ATOM 2131 C C . ILE B 1 109 ? -51.014 52.870 62.747 1.00 62.47 136 ILE B C 1
ATOM 2132 O O . ILE B 1 109 ? -50.280 52.232 61.987 1.00 65.67 136 ILE B O 1
ATOM 2137 N N . GLN B 1 110 ? -50.623 53.971 63.377 1.00 67.13 137 GLN B N 1
ATOM 2138 C CA . GLN B 1 110 ? -49.291 54.532 63.201 1.00 72.10 137 GLN B CA 1
ATOM 2139 C C . GLN B 1 110 ? -48.481 54.366 64.475 1.00 73.67 137 GLN B C 1
ATOM 2140 O O . GLN B 1 110 ? -49.018 54.459 65.582 1.00 73.51 137 GLN B O 1
ATOM 2146 N N . LEU B 1 111 ? -47.187 54.124 64.298 1.00 72.40 138 LEU B N 1
ATOM 2147 C CA . LEU B 1 111 ? -46.244 54.025 65.394 1.00 69.57 138 LEU B CA 1
ATOM 2148 C C . LEU B 1 111 ? -45.268 55.186 65.205 1.00 70.70 138 LEU B C 1
ATOM 2149 O O . LEU B 1 111 ? -44.504 55.202 64.241 1.00 75.62 138 LEU B O 1
ATOM 2154 N N . ILE B 1 112 ? -45.309 56.160 66.112 1.00 72.30 139 ILE B N 1
ATOM 2155 C CA . ILE B 1 112 ? -44.520 57.388 65.970 1.00 72.87 139 ILE B CA 1
ATOM 2156 C C . ILE B 1 112 ? -43.227 57.297 66.773 1.00 73.19 139 ILE B C 1
ATOM 2157 O O . ILE B 1 112 ? -43.259 57.035 67.977 1.00 77.01 139 ILE B O 1
ATOM 2162 N N . ASP B 1 113 ? -42.093 57.517 66.106 1.00 73.52 140 ASP B N 1
ATOM 2163 C CA . ASP B 1 113 ? -40.791 57.511 66.784 1.00 74.64 140 ASP B CA 1
ATOM 2164 C C . ASP B 1 113 ? -40.441 58.902 67.309 1.00 78.76 140 ASP B C 1
ATOM 2165 O O . ASP B 1 113 ? -41.096 59.892 66.973 1.00 73.60 140 ASP B O 1
ATOM 2170 N N . ASN B 1 114 ? -39.392 58.964 68.126 1.00 83.40 141 ASN B N 1
ATOM 2171 C CA . ASN B 1 114 ? -38.977 60.212 68.781 1.00 88.66 141 ASN B CA 1
ATOM 2172 C C . ASN B 1 114 ? -38.452 61.286 67.823 1.00 85.68 141 ASN B C 1
ATOM 2173 O O . ASN B 1 114 ? -38.255 62.430 68.228 1.00 90.47 141 ASN B O 1
ATOM 2178 N N . TYR B 1 115 ? -38.245 60.918 66.561 1.00 81.38 142 TYR B N 1
ATOM 2179 C CA . TYR B 1 115 ? -37.846 61.863 65.517 1.00 79.64 142 TYR B CA 1
ATOM 2180 C C . TYR B 1 115 ? -39.049 62.471 64.793 1.00 77.10 142 TYR B C 1
ATOM 2181 O O . TYR B 1 115 ? -38.888 63.383 63.978 1.00 74.05 142 TYR B O 1
ATOM 2190 N N . GLY B 1 116 ? -40.248 61.961 65.074 1.00 75.20 143 GLY B N 1
ATOM 2191 C CA . GLY B 1 116 ? -41.442 62.338 64.322 1.00 73.33 143 GLY B CA 1
ATOM 2192 C C . GLY B 1 116 ? -41.649 61.453 63.108 1.00 70.10 143 GLY B C 1
ATOM 2193 O O . GLY B 1 116 ? -42.572 61.674 62.317 1.00 60.00 143 GLY B O 1
ATOM 2194 N N . GLY B 1 117 ? -40.780 60.452 62.959 1.00 71.35 144 GLY B N 1
ATOM 2195 C CA . GLY B 1 117 ? -40.909 59.444 61.915 1.00 69.59 144 GLY B CA 1
ATOM 2196 C C . GLY B 1 117 ? -42.032 58.469 62.228 1.00 73.11 144 GLY B C 1
ATOM 2197 O O . GLY B 1 117 ? -42.677 58.564 63.271 1.00 72.35 144 GLY B O 1
ATOM 2198 N N . LEU B 1 118 ? -42.231 57.500 61.339 1.00 83.23 145 LEU B N 1
ATOM 2199 C CA . LEU B 1 118 ? -43.502 56.781 61.253 1.00 77.79 145 LEU B CA 1
ATOM 2200 C C . LEU B 1 118 ? -43.356 55.317 60.835 1.00 78.13 145 LEU B C 1
ATOM 2201 O O . LEU B 1 118 ? -42.476 54.968 60.043 1.00 82.51 145 LEU B O 1
ATOM 2206 N N . VAL B 1 119 ? -44.232 54.472 61.378 1.00 70.13 146 VAL B N 1
ATOM 2207 C CA . VAL B 1 119 ? -44.457 53.125 60.864 1.00 63.06 146 VAL B CA 1
ATOM 2208 C C . VAL B 1 119 ? -45.966 52.885 60.856 1.00 60.59 146 VAL B C 1
ATOM 2209 O O . VAL B 1 119 ? -46.625 53.081 61.870 1.00 60.16 146 VAL B O 1
ATOM 2213 N N . GLU B 1 120 ? -46.511 52.458 59.721 1.00 61.25 147 GLU B N 1
ATOM 2214 C CA . GLU B 1 120 ? -47.963 52.343 59.571 1.00 62.46 147 GLU B CA 1
ATOM 2215 C C . GLU B 1 120 ? -48.429 50.926 59.251 1.00 60.12 147 GLU B C 1
ATOM 2216 O O . GLU B 1 120 ? -47.954 50.308 58.302 1.00 58.75 147 GLU B O 1
ATOM 2222 N N . PHE B 1 121 ? -49.382 50.441 60.042 1.00 57.26 148 PHE B N 1
ATOM 2223 C CA . PHE B 1 121 ? -50.075 49.193 59.770 1.00 56.05 148 PHE B CA 1
ATOM 2224 C C . PHE B 1 121 ? -51.421 49.544 59.139 1.00 60.16 148 PHE B C 1
ATOM 2225 O O . PHE B 1 121 ? -52.306 50.061 59.825 1.00 59.64 148 PHE B O 1
ATOM 2233 N N . LYS B 1 122 ? -51.575 49.283 57.841 1.00 61.26 149 LYS B N 1
ATOM 2234 C CA . LYS B 1 122 ? -52.838 49.560 57.142 1.00 63.69 149 LYS B CA 1
ATOM 2235 C C . LYS B 1 122 ? -53.753 48.337 57.087 1.00 62.27 149 LYS B C 1
ATOM 2236 O O . LYS B 1 122 ? -53.498 47.396 56.332 1.00 63.09 149 LYS B O 1
ATOM 2242 N N . PHE B 1 123 ? -54.816 48.358 57.889 1.00 56.46 150 PHE B N 1
ATOM 2243 C CA . PHE B 1 123 ? -55.824 47.308 57.841 1.00 58.54 150 PHE B CA 1
ATOM 2244 C C . PHE B 1 123 ? -56.689 47.443 56.592 1.00 63.42 150 PHE B C 1
ATOM 2245 O O . PHE B 1 123 ? -57.026 48.549 56.172 1.00 57.50 150 PHE B O 1
ATOM 2253 N N . SER B 1 124 ? -57.026 46.301 56.005 1.00 66.95 151 SER B N 1
ATOM 2254 C CA . SER B 1 124 ? -58.106 46.205 55.029 1.00 69.14 151 SER B CA 1
ATOM 2255 C C . SER B 1 124 ? -58.645 44.781 55.092 1.00 69.57 151 SER B C 1
ATOM 2256 O O . SER B 1 124 ? -58.054 43.924 55.756 1.00 73.53 151 SER B O 1
ATOM 2259 N N . GLU B 1 125 ? -59.761 44.527 54.416 1.00 69.52 152 GLU B N 1
ATOM 2260 C CA . GLU B 1 125 ? -60.383 43.204 54.466 1.00 73.86 152 GLU B CA 1
ATOM 2261 C C . GLU B 1 125 ? -59.493 42.149 53.807 1.00 74.13 152 GLU B C 1
ATOM 2262 O O . GLU B 1 125 ? -59.464 41.003 54.250 1.00 79.91 152 GLU B O 1
ATOM 2268 N N . ASP B 1 126 ? -58.768 42.540 52.761 1.00 73.96 153 ASP B N 1
ATOM 2269 C CA . ASP B 1 126 ? -57.868 41.622 52.054 1.00 76.75 153 ASP B CA 1
ATOM 2270 C C . ASP B 1 126 ? -56.598 41.294 52.834 1.00 76.73 153 ASP B C 1
ATOM 2271 O O . ASP B 1 126 ? -56.169 40.135 52.868 1.00 83.89 153 ASP B O 1
ATOM 2276 N N . SER B 1 127 ? -55.989 42.305 53.449 1.00 69.59 154 SER B N 1
ATOM 2277 C CA . SER B 1 127 ? -54.656 42.138 54.025 1.00 67.02 154 SER B CA 1
ATOM 2278 C C . SER B 1 127 ? -54.276 43.254 54.989 1.00 62.34 154 SER B C 1
ATOM 2279 O O . SER B 1 127 ? -55.058 44.181 55.219 1.00 66.28 154 SER B O 1
ATOM 2282 N N . ILE B 1 128 ? -53.066 43.146 55.546 1.00 57.09 155 ILE B N 1
ATOM 2283 C CA . ILE B 1 128 ? -52.485 44.180 56.405 1.00 56.55 155 IL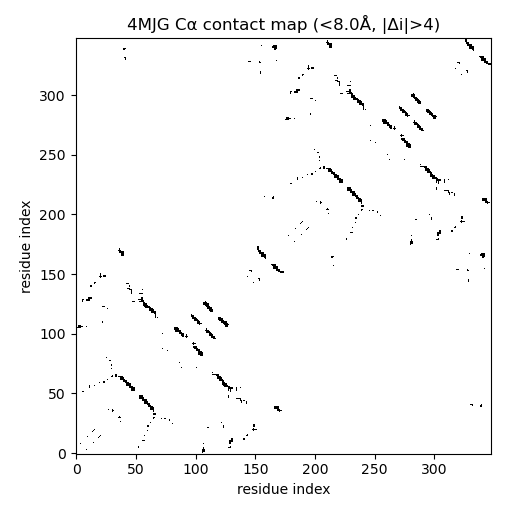E B CA 1
ATOM 2284 C C . ILE B 1 128 ? -51.117 44.619 55.866 1.00 54.82 155 ILE B C 1
ATOM 2285 O O . ILE B 1 128 ? -50.166 43.842 55.870 1.00 53.64 155 ILE B O 1
ATOM 2290 N N . ALA B 1 129 ? -51.022 45.871 55.424 1.00 54.91 156 ALA B N 1
ATOM 2291 C CA . ALA B 1 129 ? -49.778 46.408 54.871 1.00 59.64 156 ALA B CA 1
ATOM 2292 C C . ALA B 1 129 ? -48.975 47.125 55.952 1.00 58.42 156 ALA B C 1
ATOM 2293 O O . ALA B 1 129 ? -49.529 47.922 56.707 1.00 60.67 156 ALA B O 1
ATOM 2295 N N . VAL B 1 130 ? -47.679 46.830 56.023 1.00 55.22 157 VAL B N 1
ATOM 2296 C CA . VAL B 1 130 ? -46.784 47.464 56.982 1.00 57.73 157 VAL B CA 1
ATOM 2297 C C . VAL B 1 130 ? -45.770 48.307 56.209 1.00 56.10 157 VAL B C 1
ATOM 2298 O O . VAL B 1 130 ? -44.972 47.774 55.442 1.00 63.17 157 VAL B O 1
ATOM 2302 N N . ARG B 1 131 ? -45.809 49.618 56.428 1.00 57.33 158 ARG B N 1
ATOM 2303 C CA . ARG B 1 131 ? -44.972 50.584 55.705 1.00 63.52 158 ARG B CA 1
ATOM 2304 C C . ARG B 1 131 ? -44.230 51.477 56.676 1.00 59.36 158 ARG B C 1
ATOM 2305 O O . ARG B 1 131 ? -44.784 51.811 57.715 1.00 58.96 158 ARG B O 1
ATOM 2313 N N . SER B 1 132 ? -43.009 51.892 56.327 1.00 64.07 159 SER B N 1
ATOM 2314 C CA . SER B 1 132 ? -42.239 52.814 57.161 1.00 62.03 159 SER B CA 1
ATOM 2315 C C . SER B 1 132 ? -41.809 54.058 56.371 1.00 57.46 159 SER B C 1
ATOM 2316 O O . SER B 1 132 ? -41.585 54.009 55.159 1.00 53.90 159 SER B O 1
ATOM 2319 N N . ARG B 1 133 ? -41.695 55.174 57.074 1.00 56.86 160 ARG B N 1
ATOM 2320 C CA . ARG B 1 133 ? -41.261 56.427 56.466 1.00 56.94 160 ARG B CA 1
ATOM 2321 C C . ARG B 1 133 ? -40.596 57.270 57.536 1.00 60.49 160 ARG B C 1
ATOM 2322 O O . ARG B 1 133 ? -41.282 57.880 58.363 1.00 70.70 160 ARG B O 1
ATOM 2330 N N . SER B 1 134 ? -39.262 57.284 57.531 1.00 57.26 161 SER B N 1
ATOM 2331 C CA . SER B 1 134 ? -38.492 57.998 58.551 1.00 56.11 161 SER B CA 1
ATOM 2332 C C . SER B 1 134 ? -38.778 59.487 58.541 1.00 58.93 161 SER B C 1
ATOM 2333 O O . SER B 1 134 ? -39.351 60.022 57.591 1.00 60.30 161 SER B O 1
ATOM 2336 N N . ALA B 1 135 ? -38.366 60.151 59.612 1.00 62.44 162 ALA B N 1
ATOM 2337 C CA . ALA B 1 135 ? -38.325 61.602 59.643 1.00 63.08 162 ALA B CA 1
ATOM 2338 C C . ALA B 1 135 ? -37.203 62.059 58.716 1.00 63.07 162 ALA B C 1
ATOM 2339 O O . ALA B 1 135 ? -36.405 61.241 58.261 1.00 60.82 162 ALA B O 1
ATOM 2341 N N . CYS B 1 136 ? -37.141 63.358 58.441 1.00 68.19 163 CYS B N 1
ATOM 2342 C CA . CYS B 1 136 ? -36.065 63.914 57.618 1.00 72.06 163 CYS B CA 1
ATOM 2343 C C . CYS B 1 136 ? -34.763 63.862 58.408 1.00 66.51 163 CYS B C 1
ATOM 2344 O O . CYS B 1 136 ? -34.729 64.259 59.571 1.00 67.19 163 CYS B O 1
ATOM 2347 N N . LEU B 1 137 ? -33.698 63.372 57.778 1.00 64.04 164 LEU B N 1
ATOM 2348 C CA . LEU B 1 137 ? -32.421 63.157 58.466 1.00 65.69 164 LEU B CA 1
ATOM 2349 C C . LEU B 1 137 ? -31.287 63.970 57.840 1.00 66.36 164 LEU B C 1
ATOM 2350 O O . LEU B 1 137 ? -31.230 64.120 56.622 1.00 65.24 164 LEU B O 1
ATOM 2355 N N . PRO B 1 138 ? -30.371 64.491 58.675 1.00 68.91 165 PRO B N 1
ATOM 2356 C CA . PRO B 1 138 ? -29.242 65.259 58.157 1.00 71.98 165 PRO B CA 1
ATOM 2357 C C . PRO B 1 138 ? -28.160 64.359 57.587 1.00 75.12 165 PRO B C 1
ATOM 2358 O O . PRO B 1 138 ? -28.209 63.141 57.772 1.00 73.22 165 PRO B O 1
ATOM 2362 N N . THR B 1 139 ? -27.198 64.965 56.897 1.00 79.71 166 THR B N 1
ATOM 2363 C CA . THR B 1 139 ? -26.035 64.246 56.392 1.00 79.73 166 THR B CA 1
ATOM 2364 C C . THR B 1 139 ? -24.926 65.206 55.991 1.00 87.33 166 THR B C 1
ATOM 2365 O O . THR B 1 139 ? -25.186 66.361 55.648 1.00 89.66 166 THR B O 1
ATOM 2369 N N . ASN B 1 140 ? -23.692 64.712 56.027 1.00 91.97 167 ASN B N 1
ATOM 2370 C CA . ASN B 1 140 ? -22.543 65.462 55.523 1.00 98.89 167 ASN B CA 1
ATOM 2371 C C . ASN B 1 140 ? -22.313 65.225 54.024 1.00 102.56 167 ASN B C 1
ATOM 2372 O O . ASN B 1 140 ? -21.375 65.771 53.443 1.00 100.48 167 ASN B O 1
ATOM 2377 N N . LYS B 1 141 ? -23.171 64.411 53.408 1.00 100.07 168 LYS B N 1
ATOM 2378 C CA . LYS B 1 141 ? -23.043 64.055 51.996 1.00 102.24 168 LYS B CA 1
ATOM 2379 C C . LYS B 1 141 ? -23.824 65.037 51.119 1.00 105.27 168 LYS B C 1
ATOM 2380 O O . LYS B 1 141 ? -24.660 65.786 51.626 1.00 104.04 168 LYS B O 1
ATOM 2386 N N . PRO B 1 142 ? -23.553 65.042 49.798 1.00 110.16 169 PRO B N 1
ATOM 2387 C CA . PRO B 1 142 ? -24.280 65.924 48.884 1.00 111.75 169 PRO B CA 1
ATOM 2388 C C . PRO B 1 142 ? -25.792 65.741 48.930 1.00 108.37 169 PRO B C 1
ATOM 2389 O O . PRO B 1 142 ? -26.279 64.617 49.056 1.00 110.27 169 PRO B O 1
ATOM 2393 N N . LEU B 1 143 ? -26.516 66.849 48.828 1.00 109.31 170 LEU B N 1
ATOM 2394 C CA . LEU B 1 143 ? -27.975 66.829 48.778 1.00 111.92 170 LEU B CA 1
ATOM 2395 C C . LEU B 1 143 ? -28.417 66.612 47.331 1.00 108.09 170 LEU B C 1
ATOM 2396 O O . LEU B 1 143 ? -27.586 66.592 46.424 1.00 104.66 170 LEU B O 1
ATOM 2401 N N . ASP B 1 144 ? -29.720 66.435 47.124 1.00 109.00 171 ASP B N 1
ATOM 2402 C CA . ASP B 1 144 ? -30.290 66.231 45.783 1.00 113.20 171 ASP B CA 1
ATOM 2403 C C . ASP B 1 144 ? -29.647 65.064 45.007 1.00 109.98 171 ASP B C 1
ATOM 2404 O O . ASP B 1 144 ? -29.426 65.152 43.798 1.00 105.64 171 ASP B O 1
ATOM 2409 N N . ASP B 1 145 ? -29.360 63.975 45.716 1.00 109.14 172 ASP B N 1
ATOM 2410 C CA . ASP B 1 145 ? -28.815 62.757 45.112 1.00 105.05 172 ASP B CA 1
ATOM 2411 C C . ASP B 1 145 ? -29.169 61.568 46.007 1.00 96.69 172 ASP B C 1
ATOM 2412 O O . ASP B 1 145 ? -28.292 60.951 46.611 1.00 96.21 172 ASP B O 1
ATOM 2417 N N . PRO B 1 146 ? -30.469 61.245 46.098 1.00 93.88 173 PRO B N 1
ATOM 2418 C CA . PRO B 1 146 ? -30.924 60.200 47.021 1.00 90.61 173 PRO B CA 1
ATOM 2419 C C . PRO B 1 146 ? -30.419 58.787 46.679 1.00 84.52 173 PRO B C 1
ATOM 2420 O O . PRO B 1 146 ? -30.384 57.921 47.555 1.00 81.68 173 PRO B O 1
ATOM 2424 N N . GLY B 1 147 ? -30.025 58.565 45.427 1.00 80.45 174 GLY B N 1
ATOM 2425 C CA . GLY B 1 147 ? -29.543 57.258 44.989 1.00 77.35 174 GLY B CA 1
ATOM 2426 C C . GLY B 1 147 ? -28.117 56.921 45.394 1.00 81.77 174 GLY B C 1
ATOM 2427 O O . GLY B 1 147 ? -27.657 55.803 45.161 1.00 81.95 174 GLY B O 1
ATOM 2428 N N . GLN B 1 148 ? -27.411 57.869 46.008 1.00 82.08 175 GLN B N 1
ATOM 2429 C CA . GLN B 1 148 ? -26.034 57.632 46.444 1.00 81.34 175 GLN B CA 1
ATOM 2430 C C . GLN B 1 148 ? -25.938 56.619 47.590 1.00 82.37 175 GLN B C 1
ATOM 2431 O O . GLN B 1 148 ? -24.895 55.991 47.766 1.00 86.89 175 GLN B O 1
ATOM 2437 N N . PHE B 1 149 ? -27.020 56.458 48.356 1.00 79.12 176 PHE B N 1
ATOM 2438 C CA . PHE B 1 149 ? -27.005 55.639 49.574 1.00 75.12 176 PHE B CA 1
ATOM 2439 C C . PHE B 1 149 ? -27.383 54.191 49.316 1.00 72.65 176 PHE B C 1
ATOM 2440 O O . PHE B 1 149 ? -28.461 53.913 48.791 1.00 78.15 176 PHE B O 1
ATOM 2448 N N . VAL B 1 150 ? -26.509 53.273 49.716 1.00 75.13 177 VAL B N 1
ATOM 2449 C CA . VAL B 1 150 ? -26.819 51.846 49.657 1.00 76.37 177 VAL B CA 1
ATOM 2450 C C . VAL B 1 150 ? -27.911 51.529 50.662 1.00 76.87 177 VAL B C 1
ATOM 2451 O O . VAL B 1 150 ? -27.961 52.120 51.741 1.00 81.81 177 VAL B O 1
ATOM 2455 N N . LEU B 1 151 ? -28.795 50.608 50.290 1.00 78.45 178 LEU B N 1
ATOM 2456 C CA . LEU B 1 151 ? -29.903 50.197 51.145 1.00 73.42 178 LEU B CA 1
ATOM 2457 C C . LEU B 1 151 ? -29.737 48.735 51.495 1.00 74.92 178 LEU B C 1
ATOM 2458 O O . LEU B 1 151 ? -29.156 47.977 50.724 1.00 78.67 178 LEU B O 1
ATOM 2463 N N . PRO B 1 152 ? -30.268 48.324 52.651 1.00 78.82 179 PRO B N 1
ATOM 2464 C CA . PRO B 1 152 ? -30.030 46.957 53.064 1.00 83.80 179 PRO B CA 1
ATOM 2465 C C . PRO B 1 152 ? -30.806 45.960 52.215 1.00 87.03 179 PRO B C 1
ATOM 2466 O O . PRO B 1 152 ? -31.941 46.233 51.802 1.00 83.02 179 PRO B O 1
ATOM 2470 N N . SER B 1 153 ? -30.183 44.815 51.954 1.00 87.13 180 SER B N 1
ATOM 2471 C CA . SER B 1 153 ? -30.876 43.693 51.343 1.00 86.77 180 SER B CA 1
ATOM 2472 C C . SER B 1 153 ? -31.994 43.251 52.270 1.00 82.42 180 SER B C 1
ATOM 2473 O O . SER B 1 153 ? -31.968 43.536 53.468 1.00 85.72 180 SER B O 1
ATOM 2476 N N . VAL B 1 154 ? -32.979 42.555 51.719 1.00 85.38 181 VAL B N 1
ATOM 2477 C CA . VAL B 1 154 ? -34.079 42.045 52.529 1.00 84.79 181 VAL B CA 1
ATOM 2478 C C . VAL B 1 154 ? -33.569 41.034 53.565 1.00 84.47 181 VAL B C 1
ATOM 2479 O O . VAL B 1 154 ? -34.217 40.809 54.584 1.00 87.95 181 VAL B O 1
ATOM 2483 N N . GLU B 1 155 ? -32.405 40.439 53.302 1.00 85.25 182 GLU B N 1
ATOM 2484 C CA . GLU B 1 155 ? -31.729 39.580 54.278 1.00 86.72 182 GLU B CA 1
ATOM 2485 C C . GLU B 1 155 ? -31.412 40.386 55.538 1.00 82.11 182 GLU B C 1
ATOM 2486 O O . GLU B 1 155 ? -31.725 39.969 56.650 1.00 84.67 182 GLU B O 1
ATOM 2492 N N . GLU B 1 156 ? -30.797 41.549 55.340 1.00 77.86 183 GLU B N 1
ATOM 2493 C CA . GLU B 1 156 ? -30.349 42.409 56.435 1.00 79.08 183 GLU B CA 1
ATOM 2494 C C . GLU B 1 156 ? -31.494 43.143 57.135 1.00 82.21 183 GLU B C 1
ATOM 2495 O O . GLU B 1 156 ? -31.442 43.373 58.343 1.00 93.20 183 GLU B O 1
ATOM 2501 N N . ALA B 1 157 ? -32.518 43.523 56.373 1.00 83.56 184 ALA B N 1
ATOM 2502 C CA . ALA B 1 157 ? -33.673 44.239 56.925 1.00 76.98 184 ALA B CA 1
ATOM 2503 C C . ALA B 1 157 ? -34.519 43.357 57.842 1.00 74.61 184 ALA B C 1
ATOM 2504 O O . ALA B 1 157 ? -35.148 43.851 58.779 1.00 81.57 184 ALA B O 1
ATOM 2506 N N . PHE B 1 158 ? -34.522 42.054 57.575 1.00 71.02 185 PHE B N 1
ATOM 2507 C CA . PHE B 1 158 ? -35.319 41.105 58.338 1.00 75.35 185 PHE B CA 1
ATOM 2508 C C . PHE B 1 158 ? -34.433 39.946 58.805 1.00 87.54 185 PHE B C 1
ATOM 2509 O O . PHE B 1 158 ? -34.547 38.832 58.286 1.00 94.14 185 PHE B O 1
ATOM 2517 N N . PRO B 1 159 ? -33.549 40.205 59.794 1.00 93.90 186 PRO B N 1
ATOM 2518 C CA . PRO B 1 159 ? -32.478 39.277 60.207 1.00 98.41 186 PRO B CA 1
ATOM 2519 C C . PRO B 1 159 ? -32.897 37.819 60.420 1.00 105.92 186 PRO B C 1
ATOM 2520 O O . PRO B 1 159 ? -32.238 36.907 59.917 1.00 105.09 186 PRO B O 1
ATOM 2524 N N . GLY B 1 160 ? -33.988 37.603 61.146 1.00 109.30 187 GLY B N 1
ATOM 2525 C CA . GLY B 1 160 ? -34.431 36.247 61.467 1.00 114.13 187 GLY B CA 1
ATOM 2526 C C . GLY B 1 160 ? -35.135 35.510 60.338 1.00 118.92 187 GLY B C 1
ATOM 2527 O O . GLY B 1 160 ? -35.526 34.358 60.505 1.00 129.88 187 GLY B O 1
ATOM 2536 N N . HIS B 1 162 ? -35.838 34.547 55.978 1.00 112.05 189 HIS B N 1
ATOM 2537 C CA . HIS B 1 162 ? -35.208 34.266 54.677 1.00 108.43 189 HIS B CA 1
ATOM 2538 C C . HIS B 1 162 ? -36.220 34.349 53.529 1.00 93.66 189 HIS B C 1
ATOM 2539 O O . HIS B 1 162 ? -37.421 34.143 53.723 1.00 86.59 189 HIS B O 1
ATOM 2546 N N . VAL B 1 163 ? -35.711 34.630 52.334 1.00 88.33 190 VAL B N 1
ATOM 2547 C CA . VAL B 1 163 ? -36.543 34.874 51.158 1.00 81.60 190 VAL B CA 1
ATOM 2548 C C . VAL B 1 163 ? -36.989 33.586 50.487 1.00 78.38 190 VAL B C 1
ATOM 2549 O O . VAL B 1 163 ? -36.168 32.736 50.156 1.00 82.75 190 VAL B O 1
ATOM 2553 N N . THR B 1 164 ? -38.297 33.462 50.284 1.00 76.84 191 THR B N 1
ATOM 2554 C CA . THR B 1 164 ? -38.879 32.406 49.458 1.00 75.89 191 THR B CA 1
ATOM 2555 C C . THR B 1 164 ? -39.759 33.067 48.403 1.00 71.79 191 THR B C 1
ATOM 2556 O O . THR B 1 164 ? -39.902 34.288 48.404 1.00 67.79 191 THR B O 1
ATOM 2560 N N . ILE B 1 165 ? -40.332 32.275 47.502 1.00 73.31 192 ILE B N 1
ATOM 2561 C CA . ILE B 1 165 ? -41.216 32.805 46.457 1.00 76.53 192 ILE B CA 1
ATOM 2562 C C . ILE B 1 165 ? -42.504 31.992 46.364 1.00 76.05 192 ILE B C 1
ATOM 2563 O O . ILE B 1 165 ? -42.461 30.774 46.261 1.00 81.80 192 ILE B O 1
ATOM 2568 N N . SER B 1 166 ? -43.642 32.681 46.424 1.00 77.12 193 SER B N 1
ATOM 2569 C CA . SER B 1 166 ? -44.961 32.049 46.380 1.00 80.37 193 SER B CA 1
ATOM 2570 C C . SER B 1 166 ? -45.713 32.516 45.146 1.00 82.83 193 SER B C 1
ATOM 2571 O O . SER B 1 166 ? -45.416 33.580 44.600 1.00 83.44 193 SER B O 1
ATOM 2574 N N . ASP B 1 167 ? -46.690 31.722 44.712 1.00 85.19 194 ASP B N 1
ATOM 2575 C CA . ASP B 1 167 ? -47.577 32.125 43.624 1.00 86.35 194 ASP B CA 1
ATOM 2576 C C . ASP B 1 167 ? -48.371 33.359 44.026 1.00 82.77 194 ASP B C 1
ATOM 2577 O O . ASP B 1 167 ? -48.685 33.547 45.200 1.00 75.05 194 ASP B O 1
ATOM 2582 N N . ASN B 1 168 ? -48.692 34.195 43.046 1.00 87.23 195 ASN B N 1
ATOM 2583 C CA . ASN B 1 168 ? -49.485 35.391 43.294 1.00 91.44 195 ASN B CA 1
ATOM 2584 C C . ASN B 1 168 ? -50.913 34.998 43.662 1.00 100.42 195 ASN B C 1
ATOM 2585 O O . ASN B 1 168 ? -51.486 34.098 43.042 1.00 107.74 195 ASN B O 1
ATOM 2590 N N . THR B 1 169 ? -51.468 35.658 44.680 1.00 100.09 196 THR B N 1
ATOM 2591 C CA . THR B 1 169 ? -52.839 35.397 45.145 1.00 105.80 196 THR B CA 1
ATOM 2592 C C . THR B 1 169 ? -53.832 35.412 43.989 1.00 107.19 196 THR B C 1
ATOM 2593 O O . THR B 1 169 ? -54.718 34.570 43.908 1.00 108.59 196 THR B O 1
ATOM 2597 N N . ASN B 1 170 ? -53.681 36.386 43.100 1.00 118.71 197 ASN B N 1
ATOM 2598 C CA . ASN B 1 170 ? -54.374 36.356 41.821 1.00 122.54 197 ASN B CA 1
ATOM 2599 C C . ASN B 1 170 ? -53.629 35.312 41.000 1.00 126.59 197 ASN B C 1
ATOM 2600 O O . ASN B 1 170 ? -52.433 35.456 40.786 1.00 125.88 197 ASN B O 1
ATOM 2605 N N . PRO B 1 171 ? -54.319 34.244 40.564 1.00 133.15 198 PRO B N 1
ATOM 2606 C CA . PRO B 1 171 ? -53.618 33.062 40.025 1.00 136.95 198 PRO B CA 1
ATOM 2607 C C . PRO B 1 171 ? -52.687 33.253 38.818 1.00 138.28 198 PRO B C 1
ATOM 2608 O O . PRO B 1 171 ? -51.824 32.401 38.602 1.00 137.61 198 PRO B O 1
ATOM 2612 N N . ASP B 1 172 ? -52.858 34.326 38.045 1.00 137.46 199 ASP B N 1
ATOM 2613 C CA . ASP B 1 172 ? -51.904 34.684 36.981 1.00 143.22 199 ASP B CA 1
ATOM 2614 C C . ASP B 1 172 ? -50.887 35.723 37.525 1.00 151.20 199 ASP B C 1
ATOM 2615 O O . ASP B 1 172 ? -50.793 35.913 38.741 1.00 134.37 199 ASP B O 1
ATOM 2620 N N . LEU B 1 173 ? -50.129 36.363 36.629 1.00 159.06 200 LEU B N 1
ATOM 2621 C CA . LEU B 1 173 ? -49.042 37.323 36.955 1.00 148.25 200 LEU B CA 1
ATOM 2622 C C . LEU B 1 173 ? -47.772 36.632 37.451 1.00 135.10 200 LEU B C 1
ATOM 2623 O O . LEU B 1 173 ? -47.850 35.494 37.871 1.00 134.99 200 LEU B O 1
ATOM 2628 N N . HIS B 1 174 ? -46.618 37.312 37.416 1.00 118.09 201 HIS B N 1
ATOM 2629 C CA . HIS B 1 174 ? -45.393 36.794 38.054 1.00 109.55 201 HIS B CA 1
ATOM 2630 C C . HIS B 1 174 ? -45.675 36.401 39.513 1.00 93.63 201 HIS B C 1
ATOM 2631 O O . HIS B 1 174 ? -46.493 37.042 40.177 1.00 81.63 201 HIS B O 1
ATOM 2638 N N . PRO B 1 175 ? -45.007 35.344 40.016 1.00 84.62 202 PRO B N 1
ATOM 2639 C CA . PRO B 1 175 ? -45.107 35.065 41.439 1.00 76.71 202 PRO B CA 1
ATOM 2640 C C . PRO B 1 175 ? -44.431 36.155 42.246 1.00 72.18 202 PRO B C 1
ATOM 2641 O O . PRO B 1 175 ? -43.673 36.962 41.697 1.00 70.20 202 PRO B O 1
ATOM 2645 N N . VAL B 1 176 ? -44.691 36.158 43.546 1.00 67.15 203 VAL B N 1
ATOM 2646 C CA . VAL B 1 176 ? -44.242 37.232 44.409 1.00 64.91 203 VAL B CA 1
ATOM 2647 C C . VAL B 1 176 ? -43.210 36.730 45.407 1.00 65.76 203 VAL B C 1
ATOM 2648 O O . VAL B 1 176 ? -43.187 35.543 45.735 1.00 63.75 203 VAL B O 1
ATOM 2652 N N . PRO B 1 177 ? -42.345 37.636 45.890 1.00 65.52 204 PRO B N 1
ATOM 2653 C CA . PRO B 1 177 ? -41.363 37.262 46.892 1.00 67.46 204 PRO B CA 1
ATOM 2654 C C . PRO B 1 177 ? -41.965 37.285 48.288 1.00 69.95 204 PRO B C 1
ATOM 2655 O O . PRO B 1 177 ? -42.691 38.216 48.631 1.00 70.19 204 PRO B O 1
ATOM 2659 N N . THR B 1 178 ? -41.663 36.259 49.075 1.00 74.72 205 THR B N 1
ATOM 2660 C CA . THR B 1 178 ? -42.211 36.120 50.415 1.00 75.01 205 THR B CA 1
ATOM 2661 C C . THR B 1 178 ? -41.097 35.950 51.441 1.00 83.32 205 THR B C 1
ATOM 2662 O O . THR B 1 178 ? -39.990 35.526 51.110 1.00 84.32 205 THR B O 1
ATOM 2666 N N . LEU B 1 179 ? -41.408 36.284 52.688 1.00 85.49 206 LEU B N 1
ATOM 2667 C CA . LEU B 1 179 ? -40.478 36.125 53.799 1.00 86.73 206 LEU B CA 1
ATOM 2668 C C . LEU B 1 179 ? -41.029 35.113 54.787 1.00 89.02 206 LEU B C 1
ATOM 2669 O O . LEU B 1 179 ? -42.181 35.218 55.206 1.00 96.30 206 LEU B O 1
ATOM 2674 N N . THR B 1 180 ? -40.203 34.139 55.155 1.00 91.51 207 THR B N 1
ATOM 2675 C CA . THR B 1 180 ? -40.574 33.149 56.161 1.00 98.41 207 THR B CA 1
ATOM 2676 C C . THR B 1 180 ? -39.444 32.969 57.180 1.00 106.84 207 THR B C 1
ATOM 2677 O O . THR B 1 180 ? -38.262 33.095 56.845 1.00 93.89 207 THR B O 1
ATOM 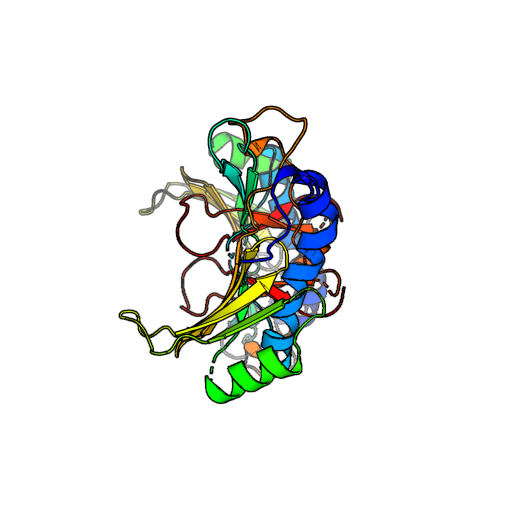2681 N N . THR B 1 181 ? -39.830 32.679 58.422 1.00 118.06 208 THR B N 1
ATOM 2682 C CA . THR B 1 181 ? -38.904 32.646 59.557 1.00 116.95 208 THR B CA 1
ATOM 2683 C C . THR B 1 181 ? -37.846 31.551 59.408 1.00 111.47 208 THR B C 1
ATOM 2684 O O . THR B 1 181 ? -38.109 30.499 58.826 1.00 112.18 208 THR B O 1
ATOM 2688 N N . GLY B 1 182 ? -36.656 31.812 59.945 1.00 116.17 209 GLY B N 1
ATOM 2689 C CA . GLY B 1 182 ? -35.524 30.888 59.841 1.00 130.76 209 GLY B CA 1
ATOM 2690 C C . GLY B 1 182 ? -34.579 31.312 58.732 1.00 141.11 209 GLY B C 1
ATOM 2691 O O . GLY B 1 182 ? -35.015 31.857 57.720 1.00 153.67 209 GLY B O 1
ATOM 2692 N N . ALA B 1 183 ? -33.285 31.059 58.923 1.00 147.96 210 ALA B N 1
ATOM 2693 C CA . ALA B 1 183 ? -32.253 31.477 57.963 1.00 136.90 210 ALA B CA 1
ATOM 2694 C C . ALA B 1 183 ? -31.175 30.406 57.804 1.00 135.42 210 ALA B C 1
ATOM 2695 O O . ALA B 1 183 ? -30.372 30.452 56.870 1.00 130.76 210 ALA B O 1
#

Organism: NCBI:txid411466